Protein AF-C4JYD3-F1 (afdb_monomer_lite)

Structure (mmCIF, N/CA/C/O backbone):
data_AF-C4JYD3-F1
#
_entry.id   AF-C4JYD3-F1
#
loop_
_atom_site.group_PDB
_atom_site.id
_atom_site.type_symbol
_atom_site.label_atom_id
_atom_site.label_alt_id
_atom_site.label_comp_id
_atom_site.label_asym_id
_atom_site.label_entity_id
_atom_site.label_seq_id
_atom_site.pdbx_PDB_ins_code
_atom_site.Cartn_x
_atom_site.Cartn_y
_atom_site.Cartn_z
_atom_site.occupancy
_atom_site.B_iso_or_equiv
_atom_site.auth_seq_id
_atom_site.auth_comp_id
_atom_site.auth_asym_id
_atom_site.auth_atom_id
_atom_site.pdbx_PDB_model_num
ATOM 1 N N . MET A 1 1 ? -31.124 -55.045 -51.925 1.00 37.12 1 MET A N 1
ATOM 2 C CA . MET A 1 1 ? -31.042 -56.301 -51.153 1.00 37.12 1 MET A CA 1
ATOM 3 C C . MET A 1 1 ? -29.853 -56.198 -50.217 1.00 37.12 1 MET A C 1
ATOM 5 O O . MET A 1 1 ? -28.791 -55.914 -50.741 1.00 37.12 1 MET A O 1
ATOM 9 N N . ALA A 1 2 ? -30.086 -56.422 -48.912 1.00 37.31 2 ALA A N 1
ATOM 10 C CA . ALA A 1 2 ? -29.175 -57.027 -47.917 1.00 37.31 2 ALA A CA 1
ATOM 11 C C . ALA A 1 2 ? -27.783 -56.383 -47.666 1.00 37.31 2 ALA A C 1
ATOM 13 O O . ALA A 1 2 ? -27.079 -56.068 -48.608 1.00 37.31 2 ALA A O 1
ATOM 14 N N . THR A 1 3 ? -27.205 -56.236 -46.467 1.00 39.81 3 THR A N 1
ATOM 15 C CA . THR A 1 3 ? -27.575 -56.237 -45.030 1.00 39.81 3 THR A CA 1
ATOM 16 C C . THR A 1 3 ? -26.269 -55.934 -44.261 1.00 39.81 3 THR A C 1
ATOM 18 O O . THR A 1 3 ? -25.214 -56.396 -44.674 1.00 39.81 3 THR A O 1
ATOM 21 N N . CYS A 1 4 ? -26.378 -55.199 -43.147 1.00 39.72 4 CYS A N 1
ATOM 22 C CA . CYS A 1 4 ? -25.568 -55.198 -41.910 1.00 39.72 4 CYS A CA 1
ATOM 23 C C . CYS A 1 4 ? -24.047 -55.491 -41.919 1.00 39.72 4 CYS A C 1
ATOM 25 O O . CYS A 1 4 ? -23.641 -56.622 -42.139 1.00 39.72 4 CYS A O 1
ATOM 27 N N . PHE A 1 5 ? -23.257 -54.557 -41.361 1.00 44.56 5 PHE A N 1
ATOM 28 C CA . PHE A 1 5 ? -22.333 -54.861 -40.253 1.00 44.56 5 PHE A CA 1
ATOM 29 C C . PHE A 1 5 ? -22.171 -53.643 -39.324 1.00 44.56 5 PHE A C 1
ATOM 31 O O . PHE A 1 5 ? -21.964 -52.515 -39.763 1.00 44.56 5 PHE A O 1
ATOM 38 N N . PHE A 1 6 ? -22.342 -53.901 -38.028 1.00 44.56 6 PHE A N 1
ATOM 39 C CA . PHE A 1 6 ? -22.240 -52.980 -36.897 1.00 44.56 6 PHE A CA 1
ATOM 40 C C . PHE A 1 6 ? -20.774 -52.622 -36.600 1.00 44.56 6 PHE A C 1
ATOM 42 O O . PHE A 1 6 ? -19.964 -53.523 -36.403 1.00 44.56 6 PHE A O 1
ATOM 49 N N . ALA A 1 7 ? -20.463 -51.338 -36.412 1.00 45.25 7 ALA A N 1
ATOM 50 C CA . ALA A 1 7 ? -19.338 -50.912 -35.579 1.00 45.25 7 ALA A CA 1
ATOM 51 C C . ALA A 1 7 ? -19.703 -49.601 -34.870 1.00 45.25 7 ALA A C 1
ATOM 53 O O . ALA A 1 7 ? -19.820 -48.542 -35.482 1.00 45.25 7 ALA A O 1
ATOM 54 N N . LYS A 1 8 ? -19.949 -49.707 -33.562 1.00 42.94 8 LYS A N 1
ATOM 55 C CA . LYS A 1 8 ? -20.211 -48.584 -32.662 1.00 42.94 8 LYS A CA 1
ATOM 56 C C . LYS A 1 8 ? -18.902 -47.823 -32.441 1.00 42.94 8 LYS A C 1
ATOM 58 O O . LYS A 1 8 ? -18.008 -48.364 -31.800 1.00 42.94 8 LYS A O 1
ATOM 63 N N . PHE A 1 9 ? -18.812 -46.578 -32.902 1.00 46.97 9 PHE A N 1
ATOM 64 C CA . PHE A 1 9 ? -17.824 -45.630 -32.389 1.00 46.97 9 PHE A CA 1
ATOM 65 C C . PHE A 1 9 ? -18.533 -44.650 -31.459 1.00 46.97 9 PHE A C 1
ATOM 67 O O . PHE A 1 9 ? -19.346 -43.828 -31.874 1.00 46.97 9 PHE A O 1
ATOM 74 N N . VAL A 1 10 ? -18.251 -44.818 -30.171 1.00 45.91 10 VAL A N 1
ATOM 75 C CA . VAL A 1 10 ? -18.623 -43.905 -29.096 1.00 45.91 10 VAL A CA 1
ATOM 76 C C . VAL A 1 10 ? -17.772 -42.650 -29.273 1.00 45.91 10 VAL A C 1
ATOM 78 O O . VAL A 1 10 ? -16.582 -42.669 -28.974 1.00 45.91 10 VAL A O 1
ATOM 81 N N . PHE A 1 11 ? -18.356 -41.567 -29.784 1.00 47.09 11 PHE A N 1
ATOM 82 C CA . PHE A 1 11 ? -17.728 -40.252 -29.695 1.00 47.09 11 PHE A CA 1
ATOM 83 C C . PHE A 1 11 ? -17.998 -39.714 -28.290 1.00 47.09 11 PHE A C 1
ATOM 85 O O . PHE A 1 11 ? -19.112 -39.302 -27.967 1.00 47.09 11 PHE A O 1
ATOM 92 N N . LEU A 1 12 ? -16.980 -39.814 -27.433 1.00 42.75 12 LEU A N 1
ATOM 93 C CA . LEU A 1 12 ? -16.971 -39.196 -26.115 1.00 42.75 12 LEU A CA 1
ATOM 94 C C . LEU A 1 12 ? -17.171 -37.682 -26.260 1.00 42.75 12 LEU A C 1
ATOM 96 O O . LEU A 1 12 ? -16.410 -37.003 -26.949 1.00 42.75 12 LEU A O 1
ATOM 100 N N . CYS A 1 13 ? -18.176 -37.174 -25.551 1.00 42.91 13 CYS A N 1
ATOM 101 C CA . CYS A 1 13 ? -18.371 -35.766 -25.254 1.00 42.91 13 CYS A CA 1
ATOM 102 C C . CYS A 1 13 ? -17.094 -35.153 -24.664 1.00 42.91 13 CYS A C 1
ATOM 104 O O . CYS A 1 13 ? -16.754 -35.425 -23.515 1.00 42.91 13 CYS A O 1
ATOM 106 N N . TRP A 1 14 ? -16.451 -34.251 -25.400 1.00 39.19 14 TRP A N 1
ATOM 107 C CA . TRP A 1 14 ? -15.666 -33.177 -24.795 1.00 39.19 14 TRP A CA 1
ATOM 108 C C . TRP A 1 14 ? -16.597 -31.982 -24.598 1.00 39.19 14 TRP A C 1
ATOM 110 O O . TRP A 1 14 ? -16.599 -31.017 -25.356 1.00 39.19 14 TRP A O 1
ATOM 120 N N . LEU A 1 15 ? -17.449 -32.089 -23.578 1.00 41.34 15 LEU A N 1
ATOM 121 C CA . LEU A 1 15 ? -17.940 -30.906 -22.890 1.00 41.34 15 LEU A CA 1
ATOM 122 C C . LEU A 1 15 ? -16.749 -30.394 -22.091 1.00 41.34 15 LEU A C 1
ATOM 124 O O . LEU A 1 15 ? -16.425 -30.943 -21.039 1.00 41.34 15 LEU A O 1
ATOM 128 N N . SER A 1 16 ? -16.083 -29.362 -22.599 1.00 40.50 16 SER A N 1
ATOM 129 C CA . SER A 1 16 ? -15.241 -28.505 -21.776 1.00 40.50 16 SER A CA 1
ATOM 130 C C . SER A 1 16 ? -16.158 -27.838 -20.755 1.00 40.50 16 SER A C 1
ATOM 132 O O . SER A 1 16 ? -16.672 -26.743 -20.971 1.00 40.50 16 SER A O 1
ATOM 134 N N . ALA A 1 17 ? -16.431 -28.548 -19.662 1.00 40.06 17 ALA A N 1
ATOM 135 C CA . ALA A 1 17 ? -16.926 -27.940 -18.454 1.00 40.06 17 ALA A CA 1
ATOM 136 C C . ALA A 1 17 ? -15.859 -26.927 -18.051 1.00 40.06 17 ALA A C 1
ATOM 138 O O . ALA A 1 17 ? -14.772 -27.287 -17.603 1.00 40.06 17 ALA A O 1
ATOM 139 N N . ILE A 1 18 ? -16.163 -25.651 -18.267 1.00 40.09 18 ILE A N 1
ATOM 140 C CA . ILE A 1 18 ? -15.559 -24.574 -17.505 1.00 40.09 18 ILE A CA 1
ATOM 141 C C . ILE A 1 18 ? -15.864 -24.950 -16.058 1.00 40.09 18 ILE A C 1
ATOM 143 O O . ILE A 1 18 ? -16.993 -24.799 -15.591 1.00 40.09 18 ILE A O 1
ATOM 147 N N . THR A 1 19 ? -14.889 -25.537 -15.369 1.00 35.16 19 THR A N 1
ATOM 148 C CA . THR A 1 19 ? -14.932 -25.681 -13.923 1.00 35.16 19 THR A CA 1
ATOM 149 C C . THR A 1 19 ? -14.803 -24.271 -13.381 1.00 35.16 19 THR A C 1
ATOM 151 O O . THR A 1 19 ? -13.706 -23.784 -13.113 1.00 35.16 19 THR A O 1
ATOM 154 N N . GLY A 1 20 ? -15.937 -23.576 -13.308 1.00 31.20 20 GLY A N 1
ATOM 155 C CA . GLY A 1 20 ? -16.067 -22.409 -12.465 1.00 31.20 20 GLY A CA 1
ATOM 156 C C . GLY A 1 20 ? -15.657 -22.850 -11.071 1.00 31.20 20 GLY A C 1
ATOM 157 O O . GLY A 1 20 ? -16.309 -23.696 -10.459 1.00 31.20 20 GLY A O 1
ATOM 158 N N . VAL A 1 21 ? -14.527 -22.330 -10.607 1.00 28.05 21 VAL A N 1
ATOM 159 C CA . VAL A 1 21 ? -14.160 -22.410 -9.204 1.00 28.05 21 VAL A CA 1
ATOM 160 C C . VAL A 1 21 ? -15.214 -21.582 -8.484 1.00 28.05 21 VAL A C 1
ATOM 162 O O . VAL A 1 21 ? -15.202 -20.355 -8.531 1.00 28.05 21 VAL A O 1
ATOM 165 N N . LEU A 1 22 ? -16.185 -22.273 -7.892 1.00 30.03 22 LEU A N 1
ATOM 166 C CA . LEU A 1 22 ? -17.079 -21.692 -6.907 1.00 30.03 22 LEU A CA 1
ATOM 167 C C . LEU A 1 22 ? -16.193 -21.221 -5.748 1.00 30.03 22 LEU A C 1
ATOM 169 O O . LEU A 1 22 ? -15.699 -22.030 -4.959 1.00 30.03 22 LEU A O 1
ATOM 173 N N . ALA A 1 23 ? -15.943 -19.914 -5.692 1.00 28.80 23 ALA A N 1
ATOM 174 C CA . ALA A 1 23 ? -15.439 -19.258 -4.498 1.00 28.80 23 ALA A CA 1
ATOM 175 C C . ALA A 1 23 ? -16.392 -19.604 -3.340 1.00 28.80 23 ALA A C 1
ATOM 177 O O . ALA A 1 23 ? -17.602 -19.401 -3.443 1.00 28.80 23 ALA A O 1
ATOM 178 N N . GLY A 1 24 ? -15.841 -20.225 -2.293 1.00 27.86 24 GLY A N 1
ATOM 179 C CA . GLY A 1 24 ? -16.590 -20.860 -1.201 1.00 27.86 24 GLY A CA 1
ATOM 180 C C . GLY A 1 24 ? -16.265 -22.343 -0.956 1.00 27.86 24 GLY A C 1
ATOM 181 O O . GLY A 1 24 ? -17.055 -23.039 -0.321 1.00 27.86 24 GLY A O 1
ATOM 182 N N . ASN A 1 25 ? -15.139 -22.868 -1.457 1.00 30.77 25 ASN A N 1
ATOM 183 C CA . ASN A 1 25 ? -14.757 -24.267 -1.247 1.00 30.77 25 ASN A CA 1
ATOM 184 C C . ASN A 1 25 ? -13.891 -24.447 0.018 1.00 30.77 25 ASN A C 1
ATOM 186 O O . ASN A 1 25 ? -12.807 -23.874 0.116 1.00 30.77 25 ASN A O 1
ATOM 190 N N . ARG A 1 26 ? -14.336 -25.334 0.921 1.00 33.56 26 ARG A N 1
ATOM 191 C CA . ARG A 1 26 ? -13.645 -25.857 2.125 1.00 33.56 26 ARG A CA 1
ATOM 192 C C . ARG A 1 26 ? -12.269 -26.504 1.865 1.00 33.56 26 ARG A C 1
ATOM 194 O O . ARG A 1 26 ? -11.648 -27.024 2.780 1.00 33.56 26 ARG A O 1
ATOM 201 N N . ALA A 1 27 ? -11.796 -26.526 0.621 1.00 33.28 27 ALA A N 1
ATOM 202 C CA . ALA A 1 27 ? -10.555 -27.181 0.212 1.00 33.28 27 ALA A CA 1
ATOM 203 C C . ALA A 1 27 ? -9.267 -26.451 0.649 1.00 33.28 27 ALA A C 1
ATOM 205 O O . ALA A 1 27 ? -8.199 -27.048 0.575 1.00 33.28 27 ALA A O 1
ATOM 206 N N . TRP A 1 28 ? -9.364 -25.194 1.095 1.00 31.64 28 TRP A N 1
ATOM 207 C CA . TRP A 1 28 ? -8.219 -24.371 1.521 1.00 31.64 28 TRP A CA 1
ATOM 208 C C . TRP A 1 28 ? -8.142 -24.165 3.038 1.00 31.64 28 TRP A C 1
ATOM 210 O O . TRP A 1 28 ? -7.237 -23.497 3.529 1.00 31.64 28 TRP A O 1
ATOM 220 N N . GLU A 1 29 ? -9.069 -24.767 3.785 1.00 31.22 29 GLU A N 1
ATOM 221 C CA . GLU A 1 29 ? -8.894 -24.990 5.215 1.00 31.22 29 GLU A CA 1
ATOM 222 C C . GLU A 1 29 ? -7.938 -26.185 5.373 1.00 31.22 29 GLU A C 1
ATOM 224 O O . GLU A 1 29 ? -8.183 -27.231 4.758 1.00 31.22 29 GLU A O 1
ATOM 229 N N . PRO A 1 30 ? -6.851 -26.093 6.161 1.00 29.08 30 PRO A N 1
ATOM 230 C CA . PRO A 1 30 ? -6.120 -27.292 6.533 1.00 29.08 30 PRO A CA 1
ATOM 231 C C . PRO A 1 30 ? -7.114 -28.261 7.180 1.00 29.08 30 PRO A C 1
ATOM 233 O O . PRO A 1 30 ? -7.767 -27.926 8.171 1.00 29.08 30 PRO A O 1
ATOM 236 N N . LYS A 1 31 ? -7.265 -29.460 6.601 1.00 31.41 31 LYS A N 1
ATOM 237 C CA . LYS A 1 31 ? -8.005 -30.540 7.255 1.00 31.41 31 LYS A CA 1
ATOM 238 C C . LYS A 1 31 ? -7.289 -30.816 8.568 1.00 31.41 31 LYS A C 1
ATOM 240 O O . LYS A 1 31 ? -6.186 -31.359 8.564 1.00 31.41 31 LYS A O 1
ATOM 245 N N . VAL A 1 32 ? -7.907 -30.425 9.677 1.00 37.19 32 VAL A N 1
ATOM 246 C CA . VAL A 1 32 ? -7.504 -30.898 10.998 1.00 37.19 32 VAL A CA 1
ATOM 247 C C . VAL A 1 32 ? -7.543 -32.419 10.920 1.00 37.19 32 VAL A C 1
ATOM 249 O O . VAL A 1 32 ? -8.585 -32.993 10.601 1.00 37.19 32 VAL A O 1
ATOM 252 N N . ALA A 1 33 ? -6.386 -33.054 11.099 1.00 33.78 33 ALA A N 1
ATOM 253 C CA . ALA A 1 33 ? -6.271 -34.499 11.095 1.00 33.78 33 ALA A CA 1
ATOM 254 C C . ALA A 1 33 ? -7.316 -35.094 12.054 1.00 33.78 33 ALA A C 1
ATOM 256 O O . ALA A 1 33 ? -7.390 -34.714 13.223 1.00 33.78 33 ALA A O 1
ATOM 257 N N . GLU A 1 34 ? -8.112 -36.032 11.545 1.00 33.34 34 GLU A N 1
ATOM 258 C CA . GLU A 1 34 ? -9.154 -36.784 12.260 1.00 33.34 34 GLU A CA 1
ATOM 259 C C . GLU A 1 34 ? -8.606 -37.659 13.414 1.00 33.34 34 GLU A C 1
ATOM 261 O O . GLU A 1 34 ? -9.371 -38.316 14.115 1.00 33.34 34 GLU A O 1
ATOM 266 N N . ASP A 1 35 ? -7.295 -37.640 13.674 1.00 30.97 35 ASP A N 1
ATOM 267 C CA . ASP A 1 35 ? -6.625 -38.548 14.614 1.00 30.97 35 ASP A CA 1
ATOM 268 C C . ASP A 1 35 ? -6.691 -38.126 16.094 1.00 30.97 35 ASP A C 1
ATOM 270 O O . ASP A 1 35 ? -6.155 -38.811 16.965 1.00 30.97 35 ASP A O 1
ATOM 274 N N . LEU A 1 36 ? -7.399 -37.048 16.437 1.00 36.00 36 LEU A N 1
ATOM 275 C CA . LEU A 1 36 ? -7.578 -36.614 17.832 1.00 36.00 36 LEU A CA 1
ATOM 276 C C . LEU A 1 36 ? -8.855 -37.152 18.495 1.00 36.00 36 LEU A C 1
ATOM 278 O O . LEU A 1 36 ? -9.331 -36.603 19.488 1.00 36.00 36 LEU A O 1
ATOM 282 N N . HIS A 1 37 ? -9.392 -38.271 18.007 1.00 36.84 37 HIS A N 1
ATOM 283 C CA . HIS A 1 37 ? -10.636 -38.837 18.529 1.00 36.84 37 HIS A CA 1
ATOM 284 C C . HIS A 1 37 ? -10.527 -39.579 19.878 1.00 36.84 37 HIS A C 1
ATOM 286 O O . HIS A 1 37 ? -11.519 -40.155 20.319 1.00 36.84 37 HIS A O 1
ATOM 292 N N . ASN A 1 38 ? -9.379 -39.545 20.572 1.00 37.22 38 ASN A N 1
ATOM 293 C CA . ASN A 1 38 ? -9.176 -40.311 21.815 1.00 37.22 38 ASN A CA 1
ATOM 294 C C . ASN A 1 38 ? -8.666 -39.529 23.040 1.00 37.22 38 ASN A C 1
ATOM 296 O O . ASN A 1 38 ? -8.249 -40.148 24.018 1.00 37.22 38 ASN A O 1
ATOM 300 N N . SER A 1 39 ? -8.737 -38.194 23.055 1.00 35.38 39 SER A N 1
ATOM 301 C CA . SER A 1 39 ? -8.451 -37.426 24.277 1.00 35.38 39 SER A CA 1
ATOM 302 C C . SER A 1 39 ? -9.726 -36.814 24.856 1.00 35.38 39 SER A C 1
ATOM 304 O O . SER A 1 39 ? -10.297 -35.869 24.320 1.00 35.38 39 SER A O 1
ATOM 306 N N . THR A 1 40 ? -10.182 -37.365 25.979 1.00 38.94 40 THR A N 1
ATOM 307 C CA . THR A 1 40 ? -11.312 -36.908 26.801 1.00 38.94 40 THR A CA 1
ATOM 308 C C . THR A 1 40 ? -10.994 -35.617 27.568 1.00 38.94 40 THR A C 1
ATOM 310 O O . THR A 1 40 ? -11.118 -35.558 28.791 1.00 38.94 40 THR A O 1
ATOM 313 N N . GLY A 1 41 ? -10.576 -34.566 26.865 1.00 36.75 41 GLY A N 1
ATOM 314 C CA . GLY A 1 41 ? -10.291 -33.257 27.444 1.00 36.75 41 GLY A CA 1
ATOM 315 C C . GLY A 1 41 ? -10.879 -32.143 26.590 1.00 36.75 41 GLY A C 1
ATOM 316 O O . GLY A 1 41 ? -10.368 -31.882 25.512 1.00 36.75 41 GLY A O 1
ATOM 317 N N . SER A 1 42 ? -11.956 -31.522 27.086 1.00 37.31 42 SER A N 1
ATOM 318 C CA . SER A 1 42 ? -12.489 -30.195 26.722 1.00 37.31 42 SER A CA 1
ATOM 319 C C . SER A 1 42 ? -11.865 -29.546 25.473 1.00 37.31 42 SER A C 1
ATOM 321 O O . SER A 1 42 ? -10.983 -28.692 25.579 1.00 37.31 42 SER A O 1
ATOM 323 N N . VAL A 1 43 ? -12.358 -29.923 24.293 1.00 33.38 43 VAL A N 1
ATOM 324 C CA . VAL A 1 43 ? -11.964 -29.328 23.012 1.00 33.38 43 VAL A CA 1
ATOM 325 C C . VAL A 1 43 ? -12.630 -27.958 22.890 1.00 33.38 43 VAL A C 1
ATOM 327 O O . VAL A 1 43 ? -13.832 -27.860 22.646 1.00 33.38 43 VAL A O 1
ATOM 330 N N . GLN A 1 44 ? -11.858 -26.886 23.081 1.00 36.28 44 GLN A N 1
ATOM 331 C CA . GLN A 1 44 ? -12.242 -25.584 22.547 1.00 36.28 44 GLN A CA 1
ATOM 332 C C . GLN A 1 44 ? -12.005 -25.610 21.036 1.00 36.28 44 GLN A C 1
ATOM 334 O O . GLN A 1 44 ? -10.899 -25.880 20.572 1.00 36.28 44 GLN A O 1
ATOM 339 N N . ASN A 1 45 ? -13.072 -25.360 20.277 1.00 32.56 45 ASN A N 1
ATOM 340 C CA . ASN A 1 45 ? -13.040 -25.175 18.832 1.00 32.56 45 ASN A CA 1
ATOM 341 C C . ASN A 1 45 ? -12.178 -23.950 18.497 1.00 32.56 45 ASN A C 1
ATOM 343 O O . ASN A 1 45 ? -12.678 -22.828 18.428 1.00 32.56 45 ASN A O 1
ATOM 347 N N . HIS A 1 46 ? -10.879 -24.154 18.300 1.00 36.41 46 HIS A N 1
ATOM 348 C CA . HIS A 1 46 ? -9.980 -23.129 17.788 1.00 36.41 46 HIS A CA 1
ATOM 349 C C . HIS A 1 46 ? -10.191 -22.979 16.279 1.00 36.41 46 HIS A C 1
ATOM 351 O O . HIS A 1 46 ? -9.412 -23.464 15.464 1.00 36.41 46 HIS A O 1
ATOM 357 N N . HIS A 1 47 ? -11.266 -22.287 15.902 1.00 37.59 47 HIS A N 1
ATOM 358 C CA . HIS A 1 47 ? -11.302 -21.610 14.614 1.00 37.59 47 HIS A CA 1
ATOM 359 C C . HIS A 1 47 ? -10.205 -20.545 14.649 1.00 37.59 47 HIS A C 1
ATOM 361 O O . HIS A 1 47 ? -10.275 -19.603 15.439 1.00 37.59 47 HIS A O 1
ATOM 367 N N . LEU A 1 48 ? -9.156 -20.720 13.845 1.00 37.53 48 LEU A N 1
ATOM 368 C CA . LEU A 1 48 ? -8.112 -19.715 13.665 1.00 37.53 48 LEU A CA 1
ATOM 369 C C . LEU A 1 48 ? -8.723 -18.536 12.893 1.00 37.53 48 LEU A C 1
ATOM 371 O O . LEU A 1 48 ? -8.639 -18.450 11.672 1.00 37.53 48 LEU A O 1
ATOM 375 N N . GLY A 1 49 ? -9.416 -17.665 13.627 1.00 38.09 49 GLY A N 1
ATOM 376 C CA . GLY A 1 49 ? -9.879 -16.378 13.136 1.00 38.09 49 GLY A CA 1
ATOM 377 C C . GLY A 1 49 ? -8.676 -15.518 12.767 1.00 38.09 49 GLY A C 1
ATOM 378 O O . GLY A 1 49 ? -7.692 -15.484 13.505 1.00 38.09 49 GLY A O 1
ATOM 379 N N . LYS A 1 50 ? -8.776 -14.898 11.595 1.00 34.50 50 LYS A N 1
ATOM 380 C CA . LYS A 1 50 ? -7.892 -13.897 10.987 1.00 34.50 50 LYS A CA 1
ATOM 381 C C . LYS A 1 50 ? -7.511 -12.792 11.996 1.00 34.50 50 LYS A C 1
ATOM 383 O O . LYS A 1 50 ? -8.361 -12.369 12.771 1.00 34.50 50 LYS A O 1
ATOM 388 N N . ARG A 1 51 ? -6.240 -12.370 12.036 1.00 44.25 51 ARG A N 1
ATOM 389 C CA . ARG A 1 51 ? -5.671 -11.527 13.108 1.00 44.25 51 ARG A CA 1
ATOM 390 C C . ARG A 1 51 ? -4.834 -10.370 12.532 1.00 44.25 51 ARG A C 1
ATOM 392 O O . ARG A 1 51 ? -4.374 -10.455 11.397 1.00 44.25 51 ARG A O 1
ATOM 399 N N . TRP A 1 52 ? -4.661 -9.308 13.325 1.00 35.34 52 TRP A N 1
ATOM 400 C CA . TRP A 1 52 ? -3.689 -8.224 13.122 1.00 35.34 52 TRP A CA 1
ATOM 401 C C . TRP A 1 52 ? -3.156 -7.748 14.484 1.00 35.34 52 TRP A C 1
ATOM 403 O O . TRP A 1 52 ? -3.875 -7.795 15.487 1.00 35.34 52 TRP A O 1
ATOM 413 N N . TYR A 1 53 ? -1.913 -7.259 14.524 1.00 35.69 53 TYR A N 1
ATOM 414 C CA . TYR A 1 53 ? -1.297 -6.623 15.696 1.00 35.69 53 TYR A CA 1
ATOM 415 C C . TYR A 1 53 ? -1.075 -5.135 15.413 1.00 35.69 53 TYR A C 1
ATOM 417 O O . TYR A 1 53 ? -0.511 -4.784 14.383 1.00 35.69 53 TYR A O 1
ATOM 425 N N . ILE A 1 54 ? -1.499 -4.263 16.330 1.00 41.16 54 ILE A N 1
ATOM 426 C CA . ILE A 1 54 ? -1.247 -2.819 16.251 1.00 41.16 54 ILE A CA 1
ATOM 427 C C . ILE A 1 54 ? 0.044 -2.537 17.022 1.00 41.16 54 ILE A C 1
ATOM 429 O O . ILE A 1 54 ? 0.086 -2.715 18.242 1.00 41.16 54 ILE A O 1
ATOM 433 N N . ILE A 1 55 ? 1.087 -2.082 16.328 1.00 38.00 55 ILE A N 1
ATOM 434 C CA . ILE A 1 55 ? 2.227 -1.417 16.970 1.00 38.00 55 ILE A CA 1
ATOM 435 C C . ILE A 1 55 ? 1.801 0.040 17.184 1.00 38.00 55 ILE A C 1
ATOM 437 O O . ILE A 1 55 ? 1.133 0.612 16.329 1.00 38.00 55 ILE A O 1
ATOM 441 N N . GLU A 1 56 ? 2.102 0.598 18.359 1.00 41.19 56 GLU A N 1
ATOM 442 C CA . GLU A 1 56 ? 1.718 1.945 18.809 1.00 41.19 56 GLU A CA 1
ATOM 443 C C . GLU A 1 56 ? 1.514 2.956 17.667 1.00 41.19 56 GLU A C 1
ATOM 445 O O . GLU A 1 56 ? 2.397 3.157 16.835 1.00 41.19 56 GLU A O 1
ATOM 450 N N . ALA A 1 57 ? 0.342 3.599 17.642 1.00 51.47 57 ALA A N 1
ATOM 451 C CA . ALA A 1 57 ? -0.041 4.528 16.587 1.00 51.47 57 ALA A CA 1
ATOM 452 C C . ALA A 1 57 ? 0.962 5.690 16.484 1.00 51.47 57 ALA A C 1
ATOM 454 O O . ALA A 1 57 ? 0.918 6.638 17.271 1.00 51.47 57 ALA A O 1
ATOM 455 N N . ASP A 1 58 ? 1.856 5.628 15.496 1.00 58.62 58 ASP A N 1
ATOM 456 C CA . ASP A 1 58 ? 2.665 6.769 15.094 1.00 58.62 58 ASP A CA 1
ATOM 457 C C . ASP A 1 58 ? 1.721 7.830 14.501 1.00 58.62 58 ASP A C 1
ATOM 459 O O . ASP A 1 58 ? 1.145 7.603 13.432 1.00 58.62 58 ASP A O 1
ATOM 463 N N . PRO A 1 59 ? 1.566 9.007 15.139 1.00 64.56 59 PRO A N 1
ATOM 464 C CA . PRO A 1 59 ? 0.641 10.038 14.673 1.00 64.56 59 PRO A CA 1
ATOM 465 C C . PRO A 1 59 ? 0.999 10.584 13.282 1.00 64.56 59 PRO A C 1
ATOM 467 O O . PRO A 1 59 ? 0.192 11.287 12.666 1.00 64.56 59 PRO A O 1
ATOM 470 N N . SER A 1 60 ? 2.202 10.293 12.776 1.00 68.06 60 SER A N 1
ATOM 471 C CA . SER A 1 60 ? 2.627 10.672 11.433 1.00 68.06 60 SER A CA 1
ATOM 472 C C . SER A 1 60 ? 2.042 9.785 10.325 1.00 68.06 60 SER A C 1
ATOM 474 O O . SER A 1 60 ? 2.057 10.209 9.163 1.00 68.06 60 SER A O 1
ATOM 476 N N . HIS A 1 61 ? 1.439 8.638 10.657 1.00 70.12 61 HIS A N 1
ATOM 477 C CA . HIS A 1 61 ? 0.778 7.729 9.717 1.00 70.12 61 HIS A CA 1
ATOM 478 C C . HIS A 1 61 ? -0.742 7.672 9.972 1.00 70.12 61 HIS A C 1
ATOM 480 O O . HIS A 1 61 ? -1.213 7.748 11.101 1.00 70.12 61 HIS A O 1
ATOM 486 N N . LYS A 1 62 ? -1.532 7.586 8.900 1.00 73.94 62 LYS A N 1
ATOM 487 C CA . LYS A 1 62 ? -3.001 7.471 8.916 1.00 73.94 62 LYS A CA 1
ATOM 488 C C . LYS A 1 62 ? -3.455 6.385 7.952 1.00 73.94 62 LYS A C 1
ATOM 490 O O . LYS A 1 62 ? -2.685 5.985 7.087 1.00 73.94 62 LYS A O 1
ATOM 495 N N . LEU A 1 63 ? -4.713 5.957 8.029 1.00 72.25 63 LEU A N 1
ATOM 496 C CA . LEU A 1 63 ? -5.291 5.165 6.940 1.00 72.25 63 LEU A CA 1
ATOM 497 C C . LEU A 1 63 ? -5.424 5.995 5.659 1.00 72.25 63 LEU A C 1
ATOM 499 O O . LEU A 1 63 ? -5.604 7.220 5.682 1.00 72.25 63 LEU A O 1
ATOM 503 N N . TRP A 1 64 ? -5.388 5.303 4.524 1.00 79.06 64 TRP A N 1
ATOM 504 C CA . TRP A 1 64 ? -5.895 5.855 3.276 1.00 79.06 64 TRP A CA 1
ATOM 505 C C . TRP A 1 64 ? -7.420 6.009 3.371 1.00 79.06 64 TRP A C 1
ATOM 507 O O . TRP A 1 64 ? -8.081 5.101 3.877 1.00 79.06 64 TRP A O 1
ATOM 517 N N . PRO A 1 65 ? -8.009 7.128 2.909 1.00 78.81 65 PRO A N 1
ATOM 518 C CA . PRO A 1 65 ? -9.459 7.312 2.950 1.00 78.81 65 PRO A CA 1
ATOM 519 C C . PRO A 1 65 ? -10.181 6.172 2.223 1.00 78.81 65 PRO A C 1
ATOM 521 O O . PRO A 1 65 ? -9.961 5.982 1.029 1.00 78.81 65 PRO A O 1
ATOM 524 N N . ARG A 1 66 ? -11.019 5.413 2.946 1.00 72.00 66 ARG A N 1
ATOM 525 C CA . ARG A 1 66 ? -11.693 4.193 2.449 1.00 72.00 66 ARG A CA 1
ATOM 526 C C . ARG A 1 66 ? -10.732 3.136 1.878 1.00 72.00 66 ARG A C 1
ATOM 528 O O . ARG A 1 66 ? -11.123 2.345 1.036 1.00 72.00 66 ARG A O 1
ATOM 535 N N . GLY A 1 67 ? -9.456 3.156 2.264 1.00 74.62 67 GLY A N 1
ATOM 536 C CA . GLY A 1 67 ? -8.430 2.304 1.660 1.00 74.62 67 GLY 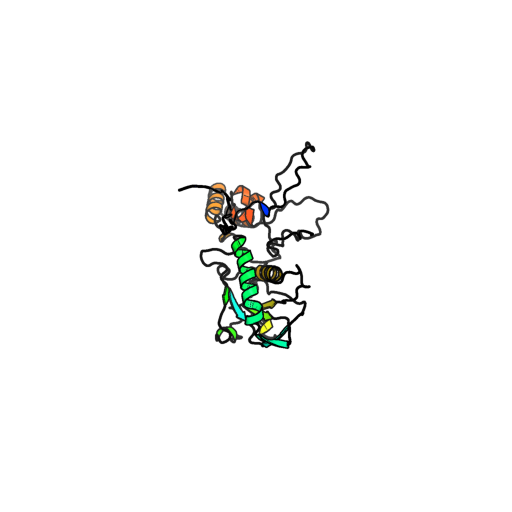A CA 1
ATOM 537 C C . GLY A 1 67 ? -8.059 2.675 0.218 1.00 74.62 67 GLY A C 1
ATOM 538 O O . GLY A 1 67 ? -7.254 1.971 -0.378 1.00 74.62 67 GLY A O 1
ATOM 539 N N . ASN A 1 68 ? -8.600 3.760 -0.349 1.00 85.94 68 ASN A N 1
ATOM 540 C CA . ASN A 1 68 ? -8.368 4.127 -1.746 1.00 85.94 68 ASN A CA 1
ATOM 541 C C . ASN A 1 68 ? -7.023 4.842 -1.909 1.00 85.94 68 ASN A C 1
ATOM 543 O O . ASN A 1 68 ? -6.723 5.823 -1.218 1.00 85.94 68 ASN A O 1
ATOM 547 N N . ILE A 1 69 ? -6.220 4.363 -2.856 1.00 91.94 69 ILE A N 1
ATOM 548 C CA . ILE A 1 69 ? -4.833 4.772 -3.060 1.00 91.94 69 ILE A CA 1
ATOM 549 C C . ILE A 1 69 ? -4.643 5.190 -4.511 1.00 91.94 69 ILE A C 1
ATOM 551 O O . ILE A 1 69 ? -4.845 4.411 -5.440 1.00 91.94 69 ILE A O 1
ATOM 555 N N . LYS A 1 70 ? -4.183 6.426 -4.704 1.00 96.75 70 LYS A N 1
ATOM 556 C CA . LYS A 1 70 ? -3.654 6.871 -5.993 1.00 96.75 70 LYS A CA 1
ATOM 557 C C . LYS A 1 70 ? -2.258 6.308 -6.167 1.00 96.75 70 LYS A C 1
ATOM 559 O O . LYS A 1 70 ? -1.418 6.498 -5.287 1.00 96.75 70 LYS A O 1
ATOM 564 N N . VAL A 1 71 ? -2.009 5.634 -7.280 1.00 97.50 71 VAL A N 1
ATOM 565 C CA . VAL A 1 71 ? -0.752 4.934 -7.537 1.00 97.50 71 VAL A CA 1
ATOM 566 C C . VAL A 1 71 ? -0.045 5.563 -8.724 1.00 97.50 71 VAL A C 1
ATOM 568 O O . VAL A 1 71 ? -0.584 5.613 -9.826 1.00 97.50 71 VAL A O 1
ATOM 571 N N . CYS A 1 72 ? 1.188 5.996 -8.492 1.00 98.12 72 CYS A N 1
ATOM 572 C CA . CYS A 1 72 ? 2.112 6.457 -9.516 1.00 98.12 72 CYS A CA 1
ATOM 573 C C . CYS A 1 72 ? 3.277 5.475 -9.615 1.00 98.12 72 CYS A C 1
ATOM 575 O O . CYS A 1 72 ? 3.847 5.083 -8.596 1.00 98.12 72 CYS A O 1
ATOM 577 N N . PHE A 1 73 ? 3.682 5.112 -10.828 1.00 97.88 73 PHE A N 1
ATOM 578 C CA . PHE A 1 73 ? 4.909 4.348 -11.042 1.00 97.88 73 PHE A CA 1
ATOM 579 C C . PHE A 1 73 ? 6.093 5.295 -11.221 1.00 97.88 73 PHE A C 1
ATOM 581 O O . PHE A 1 73 ? 5.974 6.342 -11.858 1.00 97.88 73 PHE A O 1
ATOM 588 N N . GLN A 1 74 ? 7.259 4.925 -10.692 1.00 96.31 74 GLN A N 1
ATOM 589 C CA . GLN A 1 74 ? 8.492 5.655 -10.963 1.00 96.31 74 GLN A CA 1
ATOM 590 C C . GLN A 1 74 ? 8.746 5.685 -12.477 1.00 96.31 74 GLN A C 1
ATOM 592 O O . GLN A 1 74 ? 8.905 4.631 -13.099 1.00 96.31 74 GLN A O 1
ATOM 597 N N . ALA A 1 75 ? 8.838 6.891 -13.046 1.00 94.88 75 ALA A N 1
ATOM 598 C CA . ALA A 1 75 ? 9.110 7.140 -14.461 1.00 94.88 75 ALA A CA 1
ATOM 599 C C . ALA A 1 75 ? 10.568 6.797 -14.827 1.00 94.88 75 ALA A C 1
ATOM 601 O O . ALA A 1 75 ? 11.396 7.662 -15.107 1.00 94.88 75 ALA A O 1
ATOM 602 N N . ARG A 1 76 ? 10.900 5.507 -14.773 1.00 94.50 76 ARG A N 1
ATOM 603 C CA . ARG A 1 76 ? 12.226 4.951 -15.036 1.00 94.50 76 ARG A CA 1
ATOM 604 C C . ARG A 1 76 ? 12.103 3.687 -15.878 1.00 94.50 76 ARG A C 1
ATOM 606 O O . ARG A 1 76 ? 11.160 2.913 -15.725 1.00 94.50 76 ARG A O 1
ATOM 613 N N . SER A 1 77 ? 13.079 3.502 -16.762 1.00 96.69 77 SER A N 1
ATOM 614 C CA . SER A 1 77 ? 13.281 2.270 -17.521 1.00 96.69 77 SER A CA 1
ATOM 615 C C . SER A 1 77 ? 14.419 1.454 -16.920 1.00 96.69 77 SER A C 1
ATOM 617 O O . SER A 1 77 ? 15.395 2.016 -16.416 1.00 96.69 77 SER A O 1
ATOM 619 N N . HIS A 1 78 ? 14.294 0.135 -16.990 1.00 96.31 78 HIS A N 1
ATOM 620 C CA . HIS A 1 78 ? 15.200 -0.819 -16.365 1.00 96.31 78 HIS A CA 1
ATOM 621 C C . HIS A 1 78 ? 15.592 -1.893 -17.368 1.00 96.31 78 HIS A C 1
ATOM 623 O O . HIS A 1 78 ? 14.761 -2.334 -18.165 1.00 96.31 78 HIS A O 1
ATOM 629 N N . ALA A 1 79 ? 16.849 -2.326 -17.307 1.00 95.75 79 ALA A N 1
ATOM 630 C CA . ALA A 1 79 ? 17.246 -3.568 -17.949 1.00 95.75 79 ALA A CA 1
ATOM 631 C C . ALA A 1 79 ? 16.521 -4.729 -17.253 1.00 95.75 79 ALA A C 1
ATOM 633 O O . ALA A 1 79 ? 16.449 -4.778 -16.024 1.00 95.75 79 ALA A O 1
ATOM 634 N N . HIS A 1 80 ? 15.960 -5.630 -18.048 1.00 94.94 80 HIS A N 1
ATOM 635 C CA . HIS A 1 80 ? 15.184 -6.779 -17.599 1.00 94.94 80 HIS A CA 1
ATOM 636 C C . HIS A 1 80 ? 15.698 -8.055 -18.281 1.00 94.94 80 HIS A C 1
ATOM 638 O O . HIS A 1 80 ? 16.696 -8.029 -19.011 1.00 94.94 80 HIS A O 1
ATOM 644 N N . GLU A 1 81 ? 15.031 -9.179 -18.034 1.00 91.44 81 GLU A N 1
ATOM 645 C CA . GLU A 1 81 ? 15.363 -10.479 -18.609 1.00 91.44 81 GLU A CA 1
ATOM 646 C C . GLU A 1 81 ? 15.554 -10.399 -20.134 1.00 91.44 81 GLU A C 1
ATOM 648 O O . GLU A 1 81 ? 14.824 -9.709 -20.853 1.00 91.44 81 GLU A O 1
ATOM 653 N N . GLY A 1 82 ? 16.580 -11.090 -20.636 1.00 92.06 82 GLY A N 1
ATOM 654 C CA . GLY A 1 82 ? 16.908 -11.098 -22.062 1.00 92.06 82 GLY A CA 1
ATOM 655 C C . GLY A 1 82 ? 17.465 -9.771 -22.592 1.00 92.06 82 GLY A C 1
ATOM 656 O O . GLY A 1 82 ? 17.511 -9.578 -23.805 1.00 92.06 82 GLY A O 1
ATOM 657 N N . GLY A 1 83 ? 17.876 -8.848 -21.713 1.00 91.12 83 GLY A N 1
ATOM 658 C CA . GLY A 1 83 ? 18.441 -7.552 -22.100 1.00 91.12 83 GLY A CA 1
ATOM 659 C C . GLY A 1 83 ? 17.401 -6.553 -22.614 1.00 91.12 83 GLY A C 1
ATOM 660 O O . GLY A 1 83 ? 17.760 -5.504 -23.149 1.00 91.12 83 GLY A O 1
ATOM 661 N N . VAL A 1 84 ? 16.112 -6.862 -22.462 1.00 96.00 84 VAL A N 1
ATOM 662 C CA . VAL A 1 84 ? 15.022 -5.972 -22.861 1.00 96.00 84 VAL A CA 1
ATOM 663 C C . VAL A 1 84 ? 14.903 -4.841 -21.848 1.00 96.00 84 VAL A C 1
ATOM 665 O O . VAL A 1 84 ? 14.994 -5.052 -20.642 1.00 96.00 84 VAL A O 1
ATOM 668 N N . THR A 1 85 ? 14.685 -3.624 -22.338 1.00 97.25 85 THR A N 1
ATOM 669 C CA . THR A 1 85 ? 14.385 -2.477 -21.479 1.00 97.25 85 THR A CA 1
ATOM 670 C C . THR A 1 85 ? 12.878 -2.373 -21.278 1.00 97.25 85 THR A C 1
ATOM 672 O O . THR A 1 85 ? 12.138 -2.353 -22.259 1.00 97.25 85 THR A O 1
ATOM 675 N N . LYS A 1 86 ? 12.428 -2.300 -20.023 1.00 97.62 86 LYS A N 1
ATOM 676 C CA . LYS A 1 86 ? 11.016 -2.120 -19.653 1.00 97.62 86 LYS A CA 1
ATOM 677 C C . LYS A 1 86 ? 10.872 -1.003 -18.629 1.00 97.62 86 LYS A C 1
ATOM 679 O O . LYS A 1 86 ? 11.759 -0.784 -17.802 1.00 97.62 86 LYS A O 1
ATOM 684 N N . THR A 1 87 ? 9.757 -0.295 -18.665 1.00 97.69 87 THR A N 1
ATOM 685 C CA . THR A 1 87 ? 9.391 0.684 -17.639 1.00 97.69 87 THR A CA 1
ATOM 686 C C . THR A 1 87 ? 8.997 -0.002 -16.330 1.00 97.69 87 THR A C 1
ATOM 688 O O . THR A 1 87 ? 8.575 -1.159 -16.318 1.00 97.69 87 THR A O 1
ATOM 691 N N . THR A 1 88 ? 9.096 0.720 -15.209 1.00 97.50 88 THR A N 1
ATOM 692 C CA . THR A 1 88 ? 8.606 0.256 -13.896 1.00 97.50 88 THR A CA 1
ATOM 693 C C . THR A 1 88 ? 7.162 -0.261 -13.968 1.00 97.50 88 THR A C 1
ATOM 695 O O . THR A 1 88 ? 6.839 -1.299 -13.396 1.00 97.50 88 THR A O 1
ATOM 698 N N . GLU A 1 89 ? 6.293 0.449 -14.689 1.00 97.44 89 GLU A N 1
ATOM 699 C CA . GLU A 1 89 ? 4.879 0.100 -14.828 1.00 97.44 89 GLU A CA 1
ATOM 700 C C . GLU A 1 89 ? 4.670 -1.208 -15.599 1.00 97.44 89 GLU A C 1
ATOM 702 O O . GLU A 1 89 ? 3.959 -2.088 -15.116 1.00 97.44 89 GLU A O 1
ATOM 707 N N . GLU A 1 90 ? 5.326 -1.369 -16.753 1.00 97.56 90 GLU A N 1
ATOM 708 C CA . GLU A 1 90 ? 5.246 -2.594 -17.565 1.00 97.56 90 GLU A CA 1
ATOM 709 C C . GLU A 1 90 ? 5.703 -3.837 -16.793 1.00 97.56 90 GLU A C 1
ATOM 711 O O . GLU A 1 90 ? 5.214 -4.938 -17.040 1.00 97.56 90 GLU A O 1
ATOM 716 N N . ILE A 1 91 ? 6.638 -3.670 -15.852 1.00 97.56 91 ILE A N 1
ATOM 717 C CA . ILE A 1 91 ? 7.140 -4.759 -15.010 1.00 97.56 91 ILE A CA 1
ATOM 718 C C . ILE A 1 91 ? 6.153 -5.078 -13.879 1.00 97.56 91 ILE A C 1
ATOM 720 O O . ILE A 1 91 ? 5.918 -6.250 -13.578 1.00 97.56 91 ILE A O 1
ATOM 724 N N . LEU A 1 92 ? 5.594 -4.064 -13.213 1.00 97.50 92 LEU A N 1
ATOM 725 C CA . LEU A 1 92 ? 4.945 -4.248 -11.910 1.00 97.50 92 LEU A CA 1
ATOM 726 C C . LEU A 1 92 ? 3.414 -4.250 -11.945 1.00 97.50 92 LEU A C 1
ATOM 728 O O . LEU A 1 92 ? 2.809 -4.929 -11.114 1.00 97.50 92 LEU A O 1
ATOM 732 N N . ARG A 1 93 ? 2.772 -3.540 -12.883 1.00 97.06 93 ARG A N 1
ATOM 733 C CA . ARG A 1 93 ? 1.315 -3.303 -12.871 1.00 97.06 93 ARG A CA 1
ATOM 734 C C . ARG A 1 93 ? 0.502 -4.593 -12.792 1.00 97.06 93 ARG A C 1
ATOM 736 O O . ARG A 1 93 ? -0.270 -4.762 -11.855 1.00 97.06 93 ARG A O 1
ATOM 743 N N . GLY A 1 94 ? 0.712 -5.523 -13.725 1.00 97.06 94 GLY A N 1
ATOM 744 C CA . GLY A 1 94 ? -0.082 -6.758 -13.777 1.00 97.06 94 GLY A CA 1
ATOM 745 C C . GLY A 1 94 ? 0.078 -7.636 -12.529 1.00 97.06 94 GLY A C 1
ATOM 746 O O . GLY A 1 94 ? -0.861 -8.301 -12.099 1.00 97.06 94 GLY A O 1
ATOM 747 N N . ARG A 1 95 ? 1.254 -7.604 -11.893 1.00 96.25 95 ARG A N 1
ATOM 748 C CA . ARG A 1 95 ? 1.525 -8.340 -10.649 1.00 96.25 95 ARG A CA 1
ATOM 749 C C . ARG A 1 95 ? 0.860 -7.675 -9.444 1.00 96.25 95 ARG A C 1
ATOM 751 O O . ARG A 1 95 ? 0.327 -8.382 -8.597 1.00 96.25 95 ARG A O 1
ATOM 758 N N . LEU A 1 96 ? 0.829 -6.341 -9.395 1.00 95.25 96 LEU A N 1
ATOM 759 C CA . LEU A 1 96 ? 0.084 -5.584 -8.381 1.00 95.25 96 LEU A CA 1
ATOM 760 C C . LEU A 1 96 ? -1.428 -5.788 -8.504 1.00 95.25 96 LEU A C 1
ATOM 762 O O . LEU A 1 96 ? -2.109 -5.957 -7.498 1.00 95.25 96 LEU A O 1
ATOM 766 N N . GLU A 1 97 ? -1.954 -5.823 -9.726 1.00 94.25 97 GLU A N 1
ATOM 767 C CA . GLU A 1 97 ? -3.357 -6.165 -9.979 1.00 94.25 97 GLU A CA 1
ATOM 768 C C . GLU A 1 97 ? -3.667 -7.602 -9.532 1.00 94.25 97 GLU A C 1
ATOM 770 O O . GLU A 1 97 ? -4.689 -7.842 -8.889 1.00 94.25 97 GLU A O 1
ATOM 775 N N . GLY A 1 98 ? -2.756 -8.547 -9.792 1.00 92.19 98 GLY A N 1
ATOM 776 C CA . GLY A 1 98 ? -2.842 -9.914 -9.275 1.00 92.19 98 GLY A CA 1
ATOM 777 C C . GLY A 1 98 ? -2.831 -9.973 -7.745 1.00 92.19 98 GLY A C 1
ATOM 778 O O . GLY A 1 98 ? -3.651 -10.671 -7.156 1.00 92.19 98 GLY A O 1
ATOM 779 N N . ALA A 1 99 ? -1.961 -9.197 -7.098 1.00 89.94 99 ALA A N 1
ATOM 780 C CA . ALA A 1 99 ? -1.893 -9.106 -5.644 1.00 89.94 99 ALA A CA 1
ATOM 781 C C . ALA A 1 99 ? -3.205 -8.563 -5.072 1.00 89.94 99 ALA A C 1
ATOM 783 O O . ALA A 1 99 ? -3.792 -9.182 -4.189 1.00 89.94 99 ALA A O 1
ATOM 784 N N . ARG A 1 100 ? -3.735 -7.474 -5.641 1.00 85.75 100 ARG A N 1
ATOM 785 C CA . ARG A 1 100 ? -5.044 -6.928 -5.260 1.00 85.75 100 ARG A CA 1
ATOM 786 C C . ARG A 1 100 ? -6.163 -7.956 -5.438 1.00 85.75 100 ARG A C 1
ATOM 788 O O . ARG A 1 100 ? -7.060 -8.045 -4.603 1.00 85.75 100 ARG A O 1
ATOM 795 N N . LYS A 1 101 ? -6.109 -8.770 -6.495 1.00 84.06 101 LYS A N 1
ATOM 796 C CA . LYS A 1 101 ? -7.078 -9.852 -6.695 1.00 84.06 101 LYS A CA 1
ATOM 797 C C . LYS A 1 101 ? -7.058 -10.858 -5.537 1.00 84.06 101 LYS A C 1
ATOM 799 O O . LYS A 1 101 ? -8.132 -11.279 -5.128 1.00 84.06 101 LYS A O 1
ATOM 804 N N . LEU A 1 102 ? -5.892 -11.195 -4.974 1.00 77.56 102 LEU A N 1
ATOM 805 C CA . LEU A 1 102 ? -5.812 -12.069 -3.791 1.00 77.56 102 LEU A CA 1
ATOM 806 C C . LEU A 1 102 ? -6.553 -11.467 -2.589 1.00 77.56 102 LEU A C 1
ATOM 808 O O . LEU A 1 102 ? -7.317 -12.167 -1.928 1.00 77.56 102 LEU A O 1
ATOM 812 N N . TRP A 1 103 ? -6.391 -10.162 -2.351 1.00 74.81 103 TRP A N 1
ATOM 813 C CA . TRP A 1 103 ? -7.131 -9.431 -1.316 1.00 74.81 103 TRP A CA 1
ATOM 814 C C . TRP A 1 103 ? -8.645 -9.470 -1.550 1.00 74.81 103 TRP A C 1
ATOM 816 O O . TRP A 1 103 ? -9.409 -9.779 -0.634 1.00 74.81 103 TRP A O 1
ATOM 826 N N . ARG A 1 104 ? -9.088 -9.247 -2.790 1.00 74.31 104 ARG A N 1
ATOM 827 C CA . ARG A 1 104 ? -10.508 -9.312 -3.164 1.00 74.31 104 ARG A CA 1
ATOM 828 C C . ARG A 1 104 ? -11.103 -10.702 -3.018 1.00 74.31 104 ARG A C 1
ATOM 830 O O . ARG A 1 104 ? -12.162 -10.854 -2.421 1.00 74.31 104 ARG A O 1
ATOM 837 N N . ASP A 1 105 ? -10.418 -11.717 -3.533 1.00 74.19 105 ASP A N 1
ATOM 838 C CA . ASP A 1 105 ? -10.865 -13.109 -3.454 1.00 74.19 105 ASP A CA 1
ATOM 839 C C . ASP A 1 105 ? -10.963 -13.579 -1.989 1.00 74.19 105 ASP A C 1
ATOM 841 O O . ASP A 1 105 ? -11.792 -14.428 -1.662 1.00 74.19 105 ASP A O 1
ATOM 845 N N . ALA A 1 106 ? -10.155 -12.997 -1.095 1.00 65.06 106 ALA A N 1
ATOM 846 C CA . ALA A 1 106 ? -10.201 -13.234 0.345 1.00 65.06 106 ALA A CA 1
ATOM 847 C C . ALA A 1 106 ? -11.293 -12.435 1.089 1.00 65.06 106 ALA A C 1
ATOM 849 O O . ALA A 1 106 ? -11.437 -12.614 2.306 1.00 65.06 106 ALA A O 1
ATOM 850 N N . GLY A 1 107 ? -12.043 -11.575 0.387 1.00 64.88 107 GLY A N 1
ATOM 851 C CA . GLY A 1 107 ? -13.084 -10.705 0.943 1.00 64.88 107 GLY A CA 1
ATOM 852 C C . GLY A 1 107 ? -12.549 -9.496 1.716 1.00 64.88 107 GLY A C 1
ATOM 853 O O . GLY A 1 107 ? -13.231 -9.011 2.615 1.00 64.88 107 GLY A O 1
ATOM 854 N N . LEU A 1 108 ? -11.319 -9.058 1.424 1.00 63.62 108 LEU A N 1
ATOM 855 C CA . LEU A 1 108 ? -10.626 -7.960 2.116 1.00 63.62 108 LEU A CA 1
ATOM 856 C C . LEU A 1 108 ? -10.544 -6.663 1.282 1.00 63.62 108 LEU A C 1
ATOM 858 O O . LEU A 1 108 ? -10.215 -5.616 1.824 1.00 63.62 108 LEU A O 1
ATOM 862 N N . ASP A 1 109 ? -10.849 -6.735 -0.016 1.00 61.81 109 ASP A N 1
ATOM 863 C CA . ASP A 1 109 ? -11.122 -5.605 -0.927 1.00 61.81 109 ASP A CA 1
ATOM 864 C C . ASP A 1 109 ? -12.619 -5.681 -1.257 1.00 61.81 109 ASP A C 1
ATOM 866 O O . ASP A 1 109 ? -13.123 -6.772 -1.551 1.00 61.81 109 ASP A O 1
ATOM 870 N N . ASP A 1 110 ? -13.347 -4.570 -1.122 1.00 59.59 110 ASP A N 1
ATOM 871 C CA . ASP A 1 110 ? -14.808 -4.578 -1.227 1.00 59.59 110 ASP A CA 1
ATOM 872 C C . ASP A 1 110 ? -15.299 -4.382 -2.673 1.00 59.59 110 ASP A C 1
ATOM 874 O O . ASP A 1 110 ? -14.543 -4.078 -3.598 1.00 59.59 110 ASP A O 1
ATOM 878 N N . HIS A 1 111 ? -16.596 -4.605 -2.878 1.00 52.81 111 HIS A N 1
ATOM 879 C CA . HIS A 1 111 ? -17.263 -4.374 -4.160 1.00 52.81 111 HIS A CA 1
ATOM 880 C C . HIS A 1 111 ? -17.865 -2.959 -4.294 1.00 52.81 111 HIS A C 1
ATOM 882 O O . HIS A 1 111 ? -18.343 -2.617 -5.375 1.00 52.81 111 HIS A O 1
ATOM 888 N N . ASP A 1 112 ? -17.814 -2.137 -3.241 1.00 66.00 112 ASP A N 1
ATOM 889 C CA . ASP A 1 112 ? -18.492 -0.836 -3.112 1.00 66.00 112 ASP A CA 1
ATOM 890 C C . ASP A 1 112 ? -17.520 0.366 -3.211 1.00 66.00 112 ASP A C 1
ATOM 892 O O . ASP A 1 112 ? -17.847 1.508 -2.847 1.00 66.00 112 ASP A O 1
ATOM 896 N N . GLY A 1 113 ? -16.312 0.128 -3.727 1.00 66.19 113 GLY A N 1
ATOM 897 C CA . GLY A 1 113 ? -15.314 1.150 -4.043 1.00 66.19 113 GLY A CA 1
ATOM 898 C C . GLY A 1 113 ? -14.421 1.562 -2.869 1.00 66.19 113 GLY A C 1
ATOM 899 O O . GLY A 1 113 ? -13.958 2.707 -2.835 1.00 66.19 113 GLY A O 1
ATOM 900 N N . TRP A 1 114 ? -14.217 0.682 -1.885 1.00 69.44 114 TRP A N 1
ATOM 901 C CA . TRP A 1 114 ? -13.113 0.753 -0.922 1.00 69.44 114 TRP A CA 1
ATOM 902 C C . TRP A 1 114 ? -11.908 -0.037 -1.436 1.00 69.44 114 TRP A C 1
ATOM 904 O O . TRP A 1 114 ? -12.035 -0.900 -2.297 1.00 69.44 114 TRP A O 1
ATOM 914 N N . PHE A 1 115 ? -10.727 0.257 -0.889 1.00 73.12 115 PHE A N 1
ATOM 915 C CA . PHE A 1 115 ? -9.463 -0.407 -1.229 1.00 73.12 115 PHE A CA 1
ATOM 916 C C . PHE A 1 115 ? -9.090 -0.319 -2.724 1.00 73.12 115 PHE A C 1
ATOM 918 O O . PHE A 1 115 ? -8.348 -1.140 -3.271 1.00 73.12 115 PHE A O 1
ATOM 925 N N . GLU A 1 116 ? -9.568 0.727 -3.406 1.00 83.19 116 GLU A N 1
ATOM 926 C CA . GLU A 1 116 ? -9.301 0.940 -4.823 1.00 83.19 116 GLU A CA 1
ATOM 927 C C . GLU A 1 116 ? -7.897 1.475 -5.086 1.00 83.19 116 GLU A C 1
ATOM 929 O O . GLU A 1 116 ? -7.463 2.470 -4.509 1.00 83.19 116 GLU A O 1
ATOM 934 N N . PHE A 1 117 ? -7.207 0.841 -6.035 1.00 90.00 117 PHE A N 1
ATOM 935 C CA . PHE A 1 117 ? -5.963 1.354 -6.597 1.00 90.00 117 PHE A CA 1
ATOM 936 C C . PHE A 1 117 ? -6.287 2.113 -7.879 1.00 90.00 117 PHE A C 1
ATOM 938 O O . PHE A 1 117 ? -6.600 1.513 -8.909 1.00 90.00 117 PHE A O 1
ATOM 945 N N . GLU A 1 118 ? -6.206 3.437 -7.808 1.00 94.00 118 GLU A N 1
ATOM 946 C CA . GLU A 1 118 ? -6.322 4.318 -8.963 1.00 94.00 118 GLU A CA 1
ATOM 947 C C . GLU A 1 118 ? -4.928 4.492 -9.572 1.00 94.00 118 GLU A C 1
ATOM 949 O O . GLU A 1 118 ? -4.138 5.333 -9.137 1.00 94.00 118 GLU A O 1
ATOM 954 N N . PHE A 1 119 ? -4.593 3.660 -10.557 1.00 96.19 119 PHE A N 1
ATOM 955 C CA . PHE A 1 119 ? -3.326 3.782 -11.269 1.00 96.19 119 PHE A CA 1
ATOM 956 C C . PHE A 1 119 ? -3.356 4.981 -12.216 1.00 96.19 119 PHE A C 1
ATOM 958 O O . PHE A 1 119 ? -4.034 4.954 -13.245 1.00 96.19 119 PHE A O 1
ATOM 965 N N . LEU A 1 120 ? -2.583 6.007 -11.886 1.00 97.31 120 LEU A N 1
ATOM 966 C CA . LEU A 1 120 ? -2.492 7.220 -12.682 1.00 97.31 120 LEU A CA 1
ATOM 967 C C . LEU A 1 120 ? -1.545 7.024 -13.875 1.00 97.31 120 LEU A C 1
ATOM 969 O O . LEU A 1 120 ? -0.582 6.256 -13.779 1.00 97.31 120 LEU A O 1
ATOM 973 N N . PRO A 1 121 ? -1.782 7.717 -15.003 1.00 94.50 121 PRO A N 1
ATOM 974 C CA . PRO A 1 121 ? -0.834 7.742 -16.110 1.00 94.50 121 PRO A CA 1
ATOM 975 C C . PRO A 1 121 ? 0.549 8.235 -15.659 1.00 94.50 121 PRO A C 1
ATOM 977 O O . PRO A 1 121 ? 0.644 9.155 -14.852 1.00 94.50 121 PRO A O 1
ATOM 980 N N . VAL A 1 122 ? 1.630 7.712 -16.249 1.00 87.44 122 VAL A N 1
ATOM 981 C CA . VAL A 1 122 ? 3.019 8.125 -15.928 1.00 87.44 122 VAL A CA 1
ATOM 982 C C . VAL A 1 122 ? 3.230 9.642 -16.014 1.00 87.44 122 VAL A C 1
ATOM 984 O O . VAL A 1 122 ? 4.019 10.205 -15.260 1.00 87.44 122 VAL A O 1
ATOM 987 N N . ASN A 1 123 ? 2.520 10.313 -16.923 1.00 89.88 123 ASN A N 1
ATOM 988 C CA . ASN A 1 123 ? 2.631 11.755 -17.153 1.00 89.88 123 ASN A CA 1
ATOM 989 C C . ASN A 1 123 ? 1.599 12.581 -16.367 1.00 89.88 123 ASN A C 1
ATOM 991 O O . ASN A 1 123 ? 1.442 13.769 -16.646 1.00 89.88 123 ASN A O 1
ATOM 995 N N . ASP A 1 124 ? 0.865 11.975 -15.431 1.00 96.81 124 ASP A N 1
ATOM 996 C CA . ASP A 1 124 ? -0.069 12.712 -14.584 1.00 96.81 124 ASP A CA 1
ATOM 997 C C . ASP A 1 124 ? 0.699 13.755 -13.748 1.00 96.81 124 ASP A C 1
ATOM 999 O O . ASP A 1 124 ? 1.669 13.390 -13.074 1.00 96.81 124 ASP A O 1
ATOM 1003 N N . PRO A 1 125 ? 0.303 15.044 -13.759 1.00 95.88 125 PRO A N 1
ATOM 1004 C CA . PRO A 1 125 ? 0.994 16.087 -13.005 1.00 95.88 125 PRO A CA 1
ATOM 1005 C C . PRO A 1 125 ? 1.126 15.783 -11.510 1.00 95.88 125 PRO A C 1
ATOM 1007 O O . PRO A 1 125 ? 2.112 16.186 -10.896 1.00 95.88 125 PRO A O 1
ATOM 1010 N N . LEU A 1 126 ? 0.172 15.048 -10.922 1.00 96.12 126 LEU A N 1
ATOM 1011 C CA . LEU A 1 126 ? 0.243 14.639 -9.522 1.00 96.12 126 LEU A CA 1
ATOM 1012 C C . LEU A 1 126 ? 1.478 13.775 -9.255 1.00 96.12 126 LEU A C 1
ATOM 1014 O O . LEU A 1 12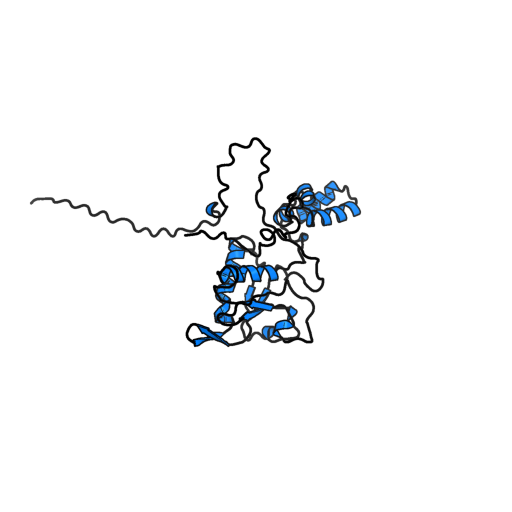6 ? 2.131 13.963 -8.233 1.00 96.12 126 LEU A O 1
ATOM 1018 N N . CYS A 1 127 ? 1.835 12.880 -10.179 1.00 95.88 127 CYS A N 1
ATOM 1019 C CA . CYS A 1 127 ? 2.948 11.944 -10.020 1.00 95.88 127 CYS A CA 1
ATOM 1020 C C . CYS A 1 127 ? 4.333 12.606 -10.010 1.00 95.88 127 CYS A C 1
ATOM 1022 O O . CYS A 1 127 ? 5.310 11.934 -9.685 1.00 95.88 127 CYS A O 1
ATOM 1024 N N . HIS A 1 128 ? 4.418 13.901 -10.330 1.00 93.06 128 HIS A N 1
ATOM 1025 C CA . HIS A 1 128 ? 5.662 14.680 -10.381 1.00 93.06 128 HIS A CA 1
ATOM 1026 C C . HIS A 1 128 ? 5.674 15.861 -9.399 1.00 93.06 128 HIS A C 1
ATOM 1028 O O . HIS A 1 128 ? 6.654 16.598 -9.335 1.00 93.06 128 HIS A O 1
ATOM 1034 N N . ASP A 1 129 ? 4.604 16.053 -8.622 1.00 93.44 129 ASP A N 1
ATOM 1035 C CA . ASP A 1 129 ? 4.485 17.162 -7.674 1.00 93.44 129 ASP A CA 1
ATOM 1036 C C . ASP A 1 129 ? 5.045 16.777 -6.294 1.00 93.44 129 ASP A C 1
ATOM 1038 O O . ASP A 1 129 ? 4.408 16.070 -5.504 1.00 93.44 129 ASP A O 1
ATOM 1042 N N . GLU A 1 130 ? 6.249 17.267 -5.983 1.00 91.06 130 GLU A N 1
ATOM 1043 C CA . GLU A 1 130 ? 6.927 16.999 -4.707 1.00 91.06 130 GLU A CA 1
ATOM 1044 C C . GLU A 1 130 ? 6.100 17.450 -3.495 1.00 91.06 130 GLU A C 1
ATOM 1046 O O . GLU A 1 130 ? 6.068 16.767 -2.468 1.00 91.06 130 GLU A O 1
ATOM 1051 N N . SER A 1 131 ? 5.375 18.567 -3.622 1.00 91.75 131 SER A N 1
ATOM 1052 C CA . SER A 1 131 ? 4.583 19.148 -2.534 1.00 91.75 131 SER A CA 1
ATOM 1053 C C . SER A 1 131 ? 3.361 18.296 -2.175 1.00 91.75 131 SER A C 1
ATOM 1055 O O . SER A 1 131 ? 2.846 18.358 -1.052 1.00 91.75 131 SER A O 1
ATOM 1057 N N . ARG A 1 132 ? 2.931 17.441 -3.109 1.00 93.56 132 ARG A N 1
ATOM 1058 C CA . ARG A 1 132 ? 1.763 16.564 -2.985 1.00 93.56 132 ARG A CA 1
ATOM 1059 C C . ARG A 1 132 ? 2.131 15.101 -2.786 1.00 93.56 132 ARG A C 1
ATOM 1061 O O . ARG A 1 132 ? 1.249 14.246 -2.797 1.00 93.56 132 ARG A O 1
ATOM 1068 N N . ARG A 1 133 ? 3.399 14.784 -2.500 1.00 94.44 133 ARG A N 1
ATOM 1069 C CA . ARG A 1 133 ? 3.864 13.394 -2.350 1.00 94.44 133 ARG A CA 1
ATOM 1070 C C . ARG A 1 133 ? 3.103 12.561 -1.325 1.00 94.44 133 ARG A C 1
ATOM 1072 O O . ARG A 1 133 ? 3.030 11.353 -1.484 1.00 94.44 133 ARG A O 1
ATOM 1079 N N . LYS A 1 134 ? 2.486 13.181 -0.319 1.00 93.12 134 LYS A N 1
ATOM 1080 C CA . LYS A 1 134 ? 1.643 12.517 0.691 1.00 93.12 134 LYS A CA 1
ATOM 1081 C C . LYS A 1 134 ? 0.288 12.034 0.159 1.00 93.12 134 LYS A C 1
ATOM 1083 O O . LYS A 1 134 ? -0.440 11.352 0.874 1.00 93.12 134 LYS A O 1
ATOM 1088 N N . GLU A 1 135 ? -0.099 12.445 -1.045 1.00 94.31 135 GLU A N 1
ATOM 1089 C CA . GLU A 1 135 ? -1.415 12.166 -1.624 1.00 94.31 135 GLU A CA 1
ATOM 1090 C C . GLU A 1 135 ? -1.460 10.893 -2.472 1.00 94.31 135 GLU A C 1
ATOM 1092 O O . GLU A 1 135 ? -2.556 10.430 -2.782 1.00 94.31 135 GLU A O 1
ATOM 1097 N N . PHE A 1 136 ? -0.308 10.319 -2.819 1.00 95.94 136 PHE A N 1
ATOM 1098 C CA . PHE A 1 136 ? -0.213 9.137 -3.671 1.00 95.94 136 PHE A CA 1
ATOM 1099 C C . PHE A 1 136 ? 0.921 8.205 -3.236 1.00 95.94 136 PHE A C 1
ATOM 1101 O O . PHE A 1 136 ? 1.895 8.616 -2.598 1.00 95.94 136 PHE A O 1
ATOM 1108 N N . LEU A 1 137 ? 0.785 6.935 -3.596 1.00 96.88 137 LEU A N 1
ATOM 1109 C CA . LEU A 1 137 ? 1.815 5.921 -3.457 1.00 96.88 137 LEU A CA 1
ATOM 1110 C C . LEU A 1 137 ? 2.734 5.952 -4.678 1.00 96.88 137 LEU A C 1
ATOM 1112 O O . LEU A 1 137 ? 2.263 5.825 -5.808 1.00 96.88 137 LEU A O 1
ATOM 1116 N N . LEU A 1 138 ? 4.044 6.075 -4.453 1.00 97.62 138 LEU A N 1
ATOM 1117 C CA . LEU A 1 138 ? 5.035 5.885 -5.511 1.00 97.62 138 LEU A CA 1
ATOM 1118 C C . LEU A 1 138 ? 5.538 4.436 -5.511 1.00 97.62 138 LEU A C 1
ATOM 1120 O O . LEU A 1 138 ? 6.206 4.013 -4.566 1.00 97.62 138 LEU A O 1
ATOM 1124 N N . VAL A 1 139 ? 5.246 3.700 -6.579 1.00 98.06 139 VAL A N 1
ATOM 1125 C CA . VAL A 1 139 ? 5.720 2.329 -6.799 1.00 98.06 139 VAL A CA 1
ATOM 1126 C C . VAL A 1 139 ? 7.057 2.356 -7.533 1.00 98.06 139 VAL A C 1
ATOM 1128 O O . VAL A 1 139 ? 7.194 2.972 -8.593 1.00 98.06 139 VAL A O 1
ATOM 1131 N N . ILE A 1 140 ? 8.046 1.676 -6.964 1.00 97.88 140 ILE A N 1
ATOM 1132 C CA . ILE A 1 140 ? 9.437 1.658 -7.412 1.00 97.88 140 ILE A CA 1
ATOM 1133 C C . ILE A 1 140 ? 9.828 0.211 -7.691 1.00 97.88 140 ILE A C 1
ATOM 1135 O O . ILE A 1 140 ? 9.560 -0.680 -6.888 1.00 97.88 140 ILE A O 1
ATOM 1139 N N . TYR A 1 141 ? 10.493 -0.023 -8.816 1.00 97.88 141 TYR A N 1
ATOM 1140 C CA . TYR A 1 141 ? 11.105 -1.316 -9.096 1.00 97.88 141 TYR A CA 1
ATOM 1141 C C . TYR A 1 141 ? 12.524 -1.354 -8.535 1.00 97.88 141 TYR A C 1
ATOM 1143 O O . TYR A 1 141 ? 13.327 -0.466 -8.828 1.00 97.88 141 TYR A O 1
ATOM 1151 N N . ALA A 1 142 ? 12.825 -2.380 -7.738 1.00 96.44 142 ALA A N 1
ATOM 1152 C CA . ALA A 1 142 ? 14.128 -2.573 -7.108 1.00 96.44 142 ALA A CA 1
ATOM 1153 C C . ALA A 1 142 ? 15.246 -2.840 -8.131 1.00 96.44 142 ALA A C 1
ATOM 1155 O O . ALA A 1 142 ? 16.402 -2.488 -7.894 1.00 96.44 142 ALA A O 1
ATOM 1156 N N . GLY A 1 143 ? 14.892 -3.422 -9.278 1.00 95.12 143 GLY A N 1
ATOM 1157 C CA . GLY A 1 143 ? 15.823 -3.878 -10.305 1.00 95.12 143 GLY A CA 1
ATOM 1158 C C . GLY A 1 143 ? 15.650 -5.367 -10.588 1.00 95.12 143 GLY A C 1
ATOM 1159 O O . GLY A 1 143 ? 15.093 -6.104 -9.776 1.00 95.12 143 GLY A O 1
ATOM 1160 N N . TYR A 1 144 ? 16.109 -5.797 -11.764 1.00 93.50 144 TYR A N 1
ATOM 1161 C CA . TYR A 1 144 ? 16.060 -7.203 -12.157 1.00 93.50 144 TYR A CA 1
ATOM 1162 C C . TYR A 1 144 ? 16.935 -8.047 -11.241 1.00 93.50 144 TYR A C 1
ATOM 1164 O O . TYR A 1 144 ? 18.109 -7.730 -11.063 1.00 93.50 144 TYR A O 1
ATOM 1172 N N . ASP A 1 145 ? 16.327 -9.088 -10.671 1.00 87.56 145 ASP A N 1
ATOM 1173 C CA . ASP A 1 145 ? 16.959 -10.013 -9.727 1.00 87.56 145 ASP A CA 1
ATOM 1174 C C . ASP A 1 145 ? 17.495 -9.342 -8.444 1.00 87.56 145 ASP A C 1
ATOM 1176 O O . ASP A 1 145 ? 18.395 -9.839 -7.774 1.00 87.56 145 ASP A O 1
ATOM 1180 N N . VAL A 1 146 ? 16.952 -8.171 -8.088 1.00 93.62 146 VAL A N 1
ATOM 1181 C CA . VAL A 1 146 ? 17.316 -7.465 -6.853 1.00 93.62 146 VAL A CA 1
ATOM 1182 C C . VAL A 1 146 ? 16.371 -7.877 -5.737 1.00 93.62 146 VAL A C 1
ATOM 1184 O O . VAL A 1 146 ? 15.187 -7.565 -5.777 1.00 93.62 146 VAL A O 1
ATOM 1187 N N . GLU A 1 147 ? 16.894 -8.514 -4.699 1.00 91.88 147 GLU A N 1
ATOM 1188 C CA . GLU A 1 147 ? 16.135 -9.044 -3.562 1.00 91.88 147 GLU A CA 1
ATOM 1189 C C . GLU A 1 147 ? 15.815 -7.981 -2.489 1.00 91.88 147 GLU A C 1
ATOM 1191 O O . GLU A 1 147 ? 16.197 -8.089 -1.325 1.00 91.88 147 GLU A O 1
ATOM 1196 N N . ILE A 1 148 ? 15.138 -6.896 -2.881 1.00 90.69 148 ILE A N 1
ATOM 1197 C CA . ILE 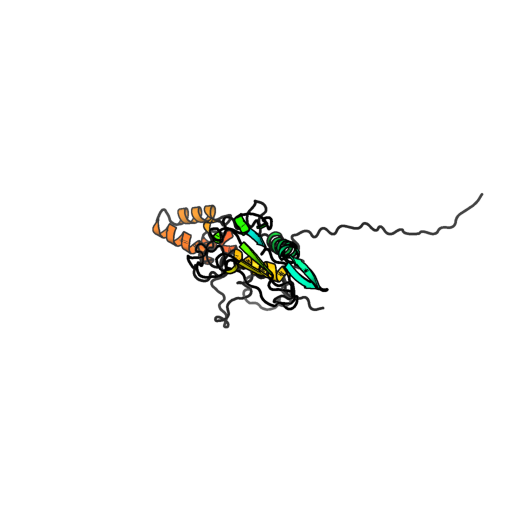A 1 148 ? 14.747 -5.816 -1.962 1.00 90.69 148 ILE A CA 1
ATOM 1198 C C . ILE A 1 148 ? 13.275 -5.477 -2.157 1.00 90.69 148 ILE A C 1
ATOM 1200 O O . ILE A 1 148 ? 12.840 -5.148 -3.261 1.00 90.69 148 ILE A O 1
ATOM 1204 N N . MET A 1 149 ? 12.524 -5.504 -1.059 1.00 91.69 149 MET A N 1
ATOM 1205 C CA . MET A 1 149 ? 11.142 -5.043 -0.997 1.00 91.69 149 MET A CA 1
ATOM 1206 C C . MET A 1 149 ? 10.922 -4.225 0.269 1.00 91.69 149 MET A C 1
ATOM 1208 O O . MET A 1 149 ? 11.664 -4.349 1.245 1.00 91.69 149 MET A O 1
ATOM 1212 N N . GLY A 1 150 ? 9.941 -3.335 0.222 1.00 89.00 150 GLY A N 1
ATOM 1213 C CA . GLY A 1 150 ? 9.542 -2.585 1.398 1.00 89.00 150 GLY A CA 1
ATOM 1214 C C . GLY A 1 150 ? 8.535 -1.501 1.075 1.00 89.00 150 GLY A C 1
ATOM 1215 O O . GLY A 1 150 ? 8.628 -0.816 0.050 1.00 89.00 150 GLY A O 1
ATOM 1216 N N . THR A 1 151 ? 7.606 -1.309 1.999 1.00 90.31 151 THR A N 1
ATOM 1217 C CA . THR A 1 151 ? 6.480 -0.400 1.837 1.00 90.31 151 THR A CA 1
ATOM 1218 C C . THR A 1 151 ? 6.351 0.512 3.039 1.00 90.31 151 THR A C 1
ATOM 1220 O O . THR A 1 151 ? 6.572 0.119 4.180 1.00 90.31 151 THR A O 1
ATOM 1223 N N . THR A 1 152 ? 6.013 1.772 2.780 1.00 87.62 152 THR A N 1
ATOM 1224 C CA . THR A 1 152 ? 5.684 2.716 3.849 1.00 87.62 152 THR A CA 1
ATOM 1225 C C . THR A 1 152 ? 4.358 2.307 4.493 1.00 87.62 152 THR A C 1
ATOM 1227 O O . THR A 1 152 ? 3.367 2.230 3.764 1.00 87.62 152 THR A O 1
ATOM 1230 N N . PRO A 1 153 ? 4.298 2.117 5.824 1.00 82.00 153 PRO A N 1
ATOM 1231 C CA . PRO A 1 153 ? 3.047 1.781 6.483 1.00 82.00 153 PRO A CA 1
ATOM 1232 C C . PRO A 1 153 ? 2.015 2.905 6.355 1.00 82.00 153 PRO A C 1
ATOM 1234 O O . PRO A 1 153 ? 2.308 4.063 6.666 1.00 82.00 153 PRO A O 1
ATOM 1237 N N . GLY A 1 154 ? 0.794 2.587 5.933 1.00 79.69 154 GLY A N 1
ATOM 1238 C CA . GLY A 1 154 ? -0.291 3.563 5.870 1.00 79.69 154 GLY A CA 1
ATOM 1239 C C . GLY A 1 154 ? -0.049 4.737 4.907 1.00 79.69 154 GLY A C 1
ATOM 1240 O O . GLY A 1 154 ? 0.797 4.735 4.009 1.00 79.69 154 GLY A O 1
ATOM 1241 N N . LYS A 1 155 ? -0.812 5.805 5.129 1.00 83.06 155 LYS A N 1
ATOM 1242 C CA . LYS A 1 155 ? -0.655 7.120 4.512 1.00 83.06 155 LYS A CA 1
ATOM 1243 C C . LYS A 1 155 ? 0.132 8.036 5.440 1.00 83.06 155 LYS A C 1
ATOM 1245 O O . LYS A 1 155 ? -0.362 8.453 6.488 1.00 83.06 155 LYS A O 1
ATOM 1250 N N . ARG A 1 156 ? 1.336 8.433 5.033 1.00 82.25 156 ARG A N 1
ATOM 1251 C CA . ARG A 1 156 ? 2.112 9.429 5.780 1.00 82.25 156 ARG A CA 1
ATOM 1252 C C . ARG A 1 156 ? 1.490 10.825 5.652 1.00 82.25 156 ARG A C 1
ATOM 1254 O O . ARG A 1 156 ? 1.129 11.260 4.562 1.00 82.25 156 ARG A O 1
ATOM 1261 N N . THR A 1 157 ? 1.383 11.545 6.764 1.00 79.50 157 THR A N 1
ATOM 1262 C CA . THR A 1 157 ? 0.778 12.889 6.826 1.00 79.50 157 THR A CA 1
ATOM 1263 C C . THR A 1 157 ? 1.786 14.026 6.691 1.00 79.50 157 THR A C 1
ATOM 1265 O O . THR A 1 157 ? 1.426 15.119 6.241 1.00 79.50 157 THR A O 1
ATOM 1268 N N . THR A 1 158 ? 3.045 13.763 7.033 1.00 83.44 158 THR A N 1
ATOM 1269 C CA . THR A 1 158 ? 4.165 14.701 6.950 1.00 83.44 158 THR A CA 1
ATOM 1270 C C . THR A 1 158 ? 5.140 14.278 5.856 1.00 83.44 158 THR A C 1
ATOM 1272 O O . THR A 1 158 ? 5.458 13.101 5.695 1.00 83.44 158 THR A O 1
ATOM 1275 N N . LEU A 1 159 ? 5.613 15.243 5.070 1.00 85.62 159 LEU A N 1
ATOM 1276 C CA . LEU A 1 159 ? 6.665 14.990 4.089 1.00 85.62 159 LEU A CA 1
ATOM 1277 C C . LEU A 1 159 ? 8.030 15.062 4.765 1.00 85.62 159 LEU A C 1
ATOM 1279 O O . LEU A 1 159 ? 8.251 15.897 5.641 1.00 85.62 159 LEU A O 1
ATOM 1283 N N . LYS A 1 160 ? 8.957 14.213 4.325 1.00 82.75 160 LYS A N 1
ATOM 1284 C CA . LYS A 1 160 ? 10.378 14.390 4.631 1.00 82.75 160 LYS A CA 1
ATOM 1285 C C . LYS A 1 160 ? 10.953 15.374 3.610 1.00 82.75 160 LYS A C 1
ATOM 1287 O O . LYS A 1 160 ? 10.946 15.072 2.421 1.00 82.75 160 LYS A O 1
ATOM 1292 N N . THR A 1 161 ? 11.402 16.542 4.063 1.00 80.31 161 THR A N 1
ATOM 1293 C CA . THR A 1 161 ? 11.867 17.639 3.190 1.00 80.31 161 THR A CA 1
ATOM 1294 C C . THR A 1 161 ? 13.331 17.516 2.775 1.00 80.31 161 THR A C 1
ATOM 1296 O O . THR A 1 161 ? 13.714 18.068 1.752 1.00 80.31 161 THR A O 1
ATOM 1299 N N . ASP A 1 162 ? 14.127 16.745 3.520 1.00 83.56 162 ASP A N 1
ATOM 1300 C CA . ASP A 1 162 ? 15.584 16.651 3.330 1.00 83.56 162 ASP A CA 1
ATOM 1301 C C . ASP A 1 162 ? 16.001 15.304 2.716 1.00 83.56 162 ASP A C 1
ATOM 1303 O O . ASP A 1 162 ? 17.074 14.764 2.986 1.00 83.56 162 ASP A O 1
ATOM 1307 N N . VAL A 1 163 ? 15.112 14.707 1.924 1.00 87.75 163 VAL A N 1
ATOM 1308 C CA . VAL A 1 163 ? 15.340 13.422 1.258 1.00 87.75 163 VAL A CA 1
ATOM 1309 C C . VAL A 1 163 ? 14.922 13.501 -0.202 1.00 87.75 163 VAL A C 1
ATOM 1311 O O . VAL A 1 163 ? 14.178 14.388 -0.609 1.00 87.75 163 VAL A O 1
ATOM 1314 N N . SER A 1 164 ? 15.392 12.543 -0.992 1.00 89.06 164 SER A N 1
ATOM 1315 C CA . SER A 1 164 ? 15.005 12.406 -2.391 1.00 89.06 164 SER A CA 1
ATOM 1316 C C . SER A 1 164 ? 13.490 12.199 -2.556 1.00 89.06 164 SER A C 1
ATOM 1318 O O . SER A 1 164 ? 12.810 11.680 -1.667 1.00 89.06 164 SER A O 1
ATOM 1320 N N . PHE A 1 165 ? 12.961 12.592 -3.717 1.00 89.06 165 PHE A N 1
ATOM 1321 C CA . PHE A 1 165 ? 11.535 12.528 -4.069 1.00 89.06 165 PHE A CA 1
ATOM 1322 C C . PHE A 1 165 ? 10.867 11.165 -3.800 1.00 89.06 165 PHE A C 1
ATOM 1324 O O . PHE A 1 165 ? 9.720 11.072 -3.352 1.00 89.06 165 PHE A O 1
ATOM 1331 N N . ASP A 1 166 ? 11.598 10.083 -4.049 1.00 87.62 166 ASP A N 1
ATOM 1332 C CA . ASP A 1 166 ? 11.165 8.707 -3.818 1.00 87.62 166 ASP A CA 1
ATOM 1333 C C . ASP A 1 166 ? 10.992 8.364 -2.329 1.00 87.62 166 ASP A C 1
ATOM 1335 O O . ASP A 1 166 ? 10.191 7.494 -1.983 1.00 87.62 166 ASP A O 1
ATOM 1339 N N . LYS A 1 167 ? 11.672 9.096 -1.442 1.00 87.25 167 LYS A N 1
ATOM 1340 C CA . LYS A 1 167 ? 11.669 8.908 0.017 1.00 87.25 167 LYS A CA 1
ATOM 1341 C C . LYS A 1 167 ? 10.843 9.953 0.776 1.00 87.25 167 LYS A C 1
ATOM 1343 O O . LYS A 1 167 ? 10.664 9.810 1.991 1.00 87.25 167 LYS A O 1
ATOM 1348 N N . SER A 1 168 ? 10.365 11.002 0.102 1.00 91.12 168 SER A N 1
ATOM 1349 C CA . SER A 1 168 ? 9.701 12.143 0.749 1.00 91.12 168 SER A CA 1
ATOM 1350 C C . SER A 1 168 ? 8.267 11.845 1.207 1.00 91.12 168 SER A C 1
ATOM 1352 O O . SER A 1 168 ? 7.827 12.399 2.217 1.00 91.12 168 SER A O 1
ATOM 1354 N N . GLY A 1 169 ? 7.563 10.930 0.530 1.00 92.56 169 GLY A N 1
ATOM 1355 C CA . GLY A 1 169 ? 6.194 10.495 0.843 1.00 92.56 169 GLY A CA 1
ATOM 1356 C C . GLY A 1 169 ? 6.024 8.968 0.846 1.00 92.56 169 GLY A C 1
ATOM 1357 O O . GLY A 1 169 ? 7.025 8.252 0.869 1.00 92.56 169 GLY A O 1
ATOM 1358 N N . PRO A 1 170 ? 4.776 8.458 0.823 1.00 93.88 170 PRO A N 1
ATOM 1359 C CA . PRO A 1 170 ? 4.494 7.029 0.735 1.00 93.88 170 PRO A CA 1
ATOM 1360 C C . PRO A 1 170 ? 5.120 6.402 -0.510 1.00 93.88 170 PRO A C 1
ATOM 1362 O O . PRO A 1 170 ? 4.983 6.917 -1.629 1.00 93.88 170 PRO A O 1
ATOM 1365 N N . SER A 1 171 ? 5.811 5.289 -0.314 1.00 95.62 171 SER A N 1
ATOM 1366 C CA . SER A 1 171 ? 6.425 4.513 -1.386 1.00 95.62 171 SER A CA 1
ATOM 1367 C C . SER A 1 171 ? 6.352 3.017 -1.109 1.00 95.62 171 SER A C 1
ATOM 1369 O O . SER A 1 171 ? 6.216 2.590 0.039 1.00 95.62 171 SER A O 1
ATOM 1371 N N . MET A 1 172 ? 6.425 2.250 -2.192 1.00 96.12 172 MET A N 1
ATOM 1372 C CA . MET A 1 172 ? 6.451 0.794 -2.211 1.00 96.12 172 MET A CA 1
ATOM 1373 C C . MET A 1 172 ? 7.530 0.366 -3.204 1.00 96.12 172 MET A C 1
ATOM 1375 O O . MET A 1 172 ? 7.429 0.652 -4.397 1.00 96.12 172 MET A O 1
ATOM 1379 N N . THR A 1 173 ? 8.582 -0.273 -2.706 1.00 97.62 173 THR A N 1
ATOM 1380 C CA . THR A 1 173 ? 9.664 -0.834 -3.519 1.00 97.62 173 THR A CA 1
ATOM 1381 C C . THR A 1 173 ? 9.412 -2.322 -3.702 1.00 97.62 173 THR A C 1
ATOM 1383 O O . THR A 1 173 ? 9.219 -3.033 -2.719 1.00 97.62 173 THR A O 1
ATOM 1386 N N . LEU A 1 174 ? 9.394 -2.782 -4.952 1.00 97.19 174 LEU A N 1
ATOM 1387 C CA . LEU A 1 174 ? 9.019 -4.145 -5.321 1.00 97.19 174 LEU A CA 1
ATOM 1388 C C . LEU A 1 174 ? 10.108 -4.821 -6.152 1.00 97.19 174 LEU A C 1
ATOM 1390 O O . LEU A 1 174 ? 10.734 -4.190 -7.006 1.00 97.19 174 LEU A O 1
ATOM 1394 N N . SER A 1 175 ? 10.261 -6.126 -5.941 1.00 95.50 175 SER A N 1
ATOM 1395 C CA . SER A 1 175 ? 11.176 -7.006 -6.664 1.00 95.50 175 SER A CA 1
ATOM 1396 C C . SER A 1 175 ? 10.403 -8.106 -7.372 1.00 95.50 175 SER A C 1
ATOM 1398 O O . SER A 1 175 ? 9.500 -8.692 -6.785 1.00 95.50 175 SER A O 1
ATOM 1400 N N . ASP A 1 176 ? 10.768 -8.429 -8.610 1.00 94.94 176 ASP A N 1
ATOM 1401 C CA . ASP A 1 176 ? 10.217 -9.592 -9.305 1.00 94.94 176 ASP A CA 1
ATOM 1402 C C . ASP A 1 176 ? 11.109 -10.840 -9.236 1.00 94.94 176 ASP A C 1
ATOM 1404 O O . ASP A 1 176 ? 10.861 -11.799 -9.969 1.00 94.94 176 ASP A O 1
ATOM 1408 N N . SER A 1 177 ? 12.093 -10.856 -8.328 1.00 92.38 177 SER A N 1
ATOM 1409 C CA . SER A 1 177 ? 12.877 -12.056 -8.032 1.00 92.38 177 SER A CA 1
ATOM 1410 C C . SER A 1 177 ? 11.996 -13.142 -7.407 1.00 92.38 177 SER A C 1
ATOM 1412 O O . SER A 1 177 ? 11.206 -12.892 -6.491 1.00 92.38 177 SER A O 1
ATOM 1414 N N . LEU A 1 178 ? 12.155 -14.372 -7.899 1.00 89.50 178 LEU A N 1
ATOM 1415 C CA . LEU A 1 178 ? 11.510 -15.568 -7.352 1.00 89.50 178 LEU A CA 1
ATOM 1416 C C . LEU A 1 178 ? 12.247 -16.138 -6.136 1.00 89.50 178 LEU A C 1
ATOM 1418 O O . LEU A 1 178 ? 11.731 -17.047 -5.498 1.00 89.50 178 LEU A O 1
ATOM 1422 N N . GLU A 1 179 ? 13.418 -15.611 -5.788 1.00 86.81 179 GLU A N 1
ATOM 1423 C CA . GLU A 1 179 ? 14.134 -16.018 -4.575 1.00 86.81 179 GLU A CA 1
ATOM 1424 C C . GLU A 1 179 ? 13.724 -15.183 -3.351 1.00 86.81 179 GLU A C 1
ATOM 1426 O O . GLU A 1 179 ? 13.990 -15.570 -2.214 1.00 86.81 179 GLU A O 1
ATOM 1431 N N . MET A 1 180 ? 12.979 -14.091 -3.567 1.00 77.88 180 MET A N 1
ATOM 1432 C CA . MET A 1 180 ? 12.432 -13.254 -2.501 1.00 77.88 180 MET A CA 1
ATOM 1433 C C . MET A 1 180 ? 11.312 -13.937 -1.719 1.00 77.88 180 MET A C 1
ATOM 1435 O O . MET A 1 180 ? 10.353 -14.447 -2.305 1.00 77.88 180 MET A O 1
ATOM 1439 N N . GLY A 1 181 ? 11.364 -13.814 -0.390 1.00 72.88 181 GLY A N 1
ATOM 1440 C CA . GLY A 1 181 ? 10.242 -14.087 0.515 1.00 72.88 181 GLY A CA 1
ATOM 1441 C C . GLY A 1 181 ? 9.565 -15.435 0.262 1.00 72.88 181 GLY A C 1
ATOM 1442 O O . GLY A 1 181 ? 10.191 -16.488 0.362 1.00 72.88 181 GLY A O 1
ATOM 1443 N N . MET A 1 182 ? 8.281 -15.394 -0.108 1.00 70.81 182 MET A N 1
ATOM 1444 C CA . MET A 1 182 ? 7.436 -16.569 -0.376 1.00 70.81 182 MET A CA 1
ATOM 1445 C C . MET A 1 182 ? 7.749 -17.282 -1.700 1.00 70.81 182 MET A C 1
ATOM 1447 O O . MET A 1 182 ? 7.007 -18.170 -2.117 1.00 70.81 182 MET A O 1
ATOM 1451 N N . LYS A 1 183 ? 8.797 -16.865 -2.415 1.00 82.88 183 LYS A N 1
ATOM 1452 C CA . LYS A 1 183 ? 9.148 -17.361 -3.753 1.00 82.88 183 LYS A CA 1
ATOM 1453 C C . LYS A 1 183 ? 8.010 -17.265 -4.773 1.00 82.88 183 LYS A C 1
ATOM 1455 O O . LYS A 1 183 ? 7.921 -18.021 -5.738 1.00 82.88 183 LYS A O 1
ATOM 1460 N N . ASN A 1 184 ? 7.117 -16.305 -4.548 1.00 86.19 184 ASN A N 1
ATOM 1461 C CA . ASN A 1 184 ? 5.984 -15.994 -5.399 1.00 86.19 184 ASN A CA 1
ATOM 1462 C C . ASN A 1 184 ? 5.836 -14.475 -5.458 1.00 86.19 184 ASN A C 1
ATOM 1464 O O . ASN A 1 184 ? 5.443 -13.837 -4.484 1.00 86.19 184 ASN A O 1
ATOM 1468 N N . VAL A 1 185 ? 6.138 -13.901 -6.622 1.00 90.62 185 VAL A N 1
ATOM 1469 C CA . VAL A 1 185 ? 6.154 -12.445 -6.821 1.00 90.62 185 VAL A CA 1
ATOM 1470 C C . VAL A 1 185 ? 4.809 -11.804 -6.473 1.00 90.62 185 VAL A C 1
ATOM 1472 O O . VAL A 1 185 ? 4.770 -10.770 -5.816 1.00 90.62 185 VAL A O 1
ATOM 1475 N N . VAL A 1 186 ? 3.695 -12.421 -6.875 1.00 90.69 186 VAL A N 1
ATOM 1476 C CA . VAL A 1 186 ? 2.356 -11.867 -6.627 1.00 90.69 186 VAL A CA 1
ATOM 1477 C C . VAL A 1 186 ? 2.007 -11.926 -5.141 1.00 90.69 186 VAL A C 1
ATOM 1479 O O . VAL A 1 186 ? 1.484 -10.952 -4.604 1.00 90.69 186 VAL A O 1
ATOM 1482 N N . ALA A 1 187 ? 2.336 -13.027 -4.463 1.00 80.56 187 ALA A N 1
ATOM 1483 C CA . ALA A 1 187 ? 2.134 -13.143 -3.022 1.00 80.56 187 ALA A CA 1
ATOM 1484 C C . ALA A 1 187 ? 2.990 -12.118 -2.261 1.00 80.56 187 ALA A C 1
ATOM 1486 O O . ALA A 1 187 ? 2.476 -11.406 -1.404 1.00 80.56 187 ALA A O 1
ATOM 1487 N N . ASN A 1 188 ? 4.265 -11.957 -2.631 1.00 82.88 188 ASN A N 1
ATOM 1488 C CA . ASN A 1 188 ? 5.144 -10.952 -2.027 1.00 82.88 188 ASN A CA 1
ATOM 1489 C C . ASN A 1 188 ? 4.591 -9.530 -2.229 1.00 82.88 188 ASN A C 1
ATOM 1491 O O . ASN A 1 188 ? 4.676 -8.692 -1.338 1.00 82.88 188 ASN A O 1
ATOM 1495 N N . PHE A 1 189 ? 3.976 -9.240 -3.378 1.00 92.31 189 PHE A N 1
ATOM 1496 C CA . PHE A 1 189 ? 3.339 -7.940 -3.615 1.00 92.31 189 PHE A CA 1
ATOM 1497 C C . PHE A 1 189 ? 2.090 -7.765 -2.751 1.00 92.31 189 PHE A C 1
ATOM 1499 O O . PHE A 1 189 ? 1.829 -6.662 -2.278 1.00 92.31 189 PHE A O 1
ATOM 1506 N N . ALA A 1 190 ? 1.323 -8.835 -2.532 1.00 84.19 190 ALA A N 1
ATOM 1507 C CA . ALA A 1 190 ? 0.171 -8.811 -1.637 1.00 84.19 190 ALA A CA 1
ATOM 1508 C C . ALA A 1 190 ? 0.594 -8.568 -0.182 1.00 84.19 190 ALA A C 1
ATOM 1510 O O . ALA A 1 190 ? -0.090 -7.815 0.508 1.00 84.19 190 ALA A O 1
ATOM 1511 N N . HIS A 1 191 ? 1.733 -9.124 0.242 1.00 79.44 191 HIS A N 1
ATOM 1512 C CA . HIS A 1 191 ? 2.358 -8.816 1.528 1.00 79.44 191 HIS A CA 1
ATOM 1513 C C . HIS A 1 191 ? 2.679 -7.328 1.649 1.00 79.44 191 HIS A C 1
ATOM 1515 O O . HIS A 1 191 ? 2.207 -6.661 2.565 1.00 79.44 191 HIS A O 1
ATOM 1521 N N . GLU A 1 192 ? 3.418 -6.779 0.686 1.00 87.25 192 GLU A N 1
ATOM 1522 C CA . GLU A 1 192 ? 3.757 -5.356 0.684 1.00 87.25 192 GLU A CA 1
ATOM 1523 C C . GLU A 1 192 ? 2.519 -4.449 0.655 1.00 87.25 192 GLU A C 1
ATOM 1525 O O . GLU A 1 192 ? 2.492 -3.393 1.283 1.00 87.25 192 GLU A O 1
ATOM 1530 N N . MET A 1 193 ? 1.463 -4.868 -0.043 1.00 87.56 193 MET A N 1
ATOM 1531 C CA . MET A 1 193 ? 0.194 -4.148 -0.088 1.00 87.56 193 MET A CA 1
ATOM 1532 C C . MET A 1 193 ? -0.473 -4.045 1.285 1.00 87.56 193 MET A C 1
ATOM 1534 O O . MET A 1 193 ? -1.045 -3.000 1.583 1.00 87.56 193 MET A O 1
ATOM 1538 N N . GLY A 1 194 ? -0.357 -5.067 2.135 1.00 78.31 194 GLY A N 1
ATOM 1539 C CA . GLY A 1 194 ? -0.912 -5.028 3.487 1.00 78.31 194 GLY A CA 1
ATOM 1540 C C . GLY A 1 194 ? -0.329 -3.892 4.331 1.00 78.31 194 GLY A C 1
ATOM 1541 O O . GLY A 1 194 ? -1.079 -3.194 5.015 1.00 78.31 194 GLY A O 1
ATOM 1542 N N . HIS A 1 195 ? 0.967 -3.592 4.173 1.00 80.31 195 HIS A N 1
ATOM 1543 C CA . HIS A 1 195 ? 1.607 -2.457 4.852 1.00 80.31 195 HIS A CA 1
ATOM 1544 C C . HIS A 1 195 ? 0.945 -1.119 4.498 1.00 80.31 195 HIS A C 1
ATOM 1546 O O . HIS A 1 195 ? 0.840 -0.240 5.352 1.00 80.31 195 HIS A O 1
ATOM 1552 N N . LEU A 1 196 ? 0.416 -0.941 3.281 1.00 81.56 196 LEU A N 1
ATOM 1553 C CA . LEU A 1 196 ? -0.267 0.304 2.895 1.00 81.56 196 LEU A CA 1
ATOM 1554 C C . LEU A 1 196 ? -1.524 0.572 3.710 1.00 81.56 196 LEU A C 1
ATOM 1556 O O . LEU A 1 196 ? -1.900 1.732 3.870 1.00 81.56 196 LEU A O 1
ATOM 1560 N N . PHE A 1 197 ? -2.175 -0.467 4.220 1.00 70.75 197 PHE A N 1
ATOM 1561 C CA . PHE A 1 197 ? -3.356 -0.324 5.063 1.00 70.75 197 PHE A CA 1
ATOM 1562 C C . PHE A 1 197 ? -2.992 -0.087 6.538 1.00 70.75 197 PHE A C 1
ATOM 1564 O O . PHE A 1 197 ? -3.859 0.273 7.324 1.00 70.75 197 PHE A O 1
ATOM 1571 N N . GLY A 1 198 ? -1.692 -0.100 6.851 1.00 57.28 198 GLY A N 1
ATOM 1572 C CA . GLY A 1 198 ? -1.078 0.500 8.031 1.00 57.28 198 GLY A CA 1
ATOM 1573 C C . GLY A 1 198 ? -1.140 -0.341 9.304 1.00 57.28 198 GLY A C 1
ATOM 1574 O O . GLY A 1 198 ? -2.066 -1.109 9.524 1.00 57.28 198 GLY A O 1
ATOM 1575 N N . ASP A 1 199 ? -0.174 -0.087 10.191 1.00 50.75 199 ASP A N 1
ATOM 1576 C CA . ASP A 1 199 ? -0.046 -0.728 11.510 1.00 50.75 199 ASP A CA 1
ATOM 1577 C C . ASP A 1 199 ? -0.807 0.000 12.635 1.00 50.75 199 ASP A C 1
ATOM 1579 O O . ASP A 1 199 ? -0.803 -0.454 13.776 1.00 50.75 199 ASP A O 1
ATOM 1583 N N . GLY A 1 200 ? -1.414 1.164 12.364 1.00 44.28 200 GLY A N 1
ATOM 1584 C CA . GLY A 1 200 ? -1.630 2.166 13.420 1.00 44.28 200 GLY A CA 1
ATOM 1585 C C . GLY A 1 200 ? -2.970 2.887 13.456 1.00 44.28 200 GLY A C 1
ATOM 1586 O O . GLY A 1 200 ? -3.097 3.849 14.207 1.00 44.28 200 GLY A O 1
ATOM 1587 N N . ASN A 1 201 ? -3.964 2.507 12.653 1.00 43.69 201 ASN A N 1
ATOM 1588 C CA . ASN A 1 201 ? -5.134 3.374 12.506 1.00 43.69 201 ASN A CA 1
ATOM 1589 C C . ASN A 1 201 ? -6.431 2.604 12.225 1.00 43.69 201 ASN A C 1
ATOM 1591 O O . ASN A 1 201 ? -7.277 3.080 11.483 1.00 43.69 201 ASN A O 1
ATOM 1595 N N . PHE A 1 202 ? -6.577 1.420 12.833 1.00 55.09 202 PHE A N 1
ATOM 1596 C CA . PHE A 1 202 ? -7.834 0.670 12.886 1.00 55.09 202 PHE A CA 1
ATOM 1597 C C . PHE A 1 202 ? -8.961 1.568 13.419 1.00 55.09 202 PHE A C 1
ATOM 1599 O O . PHE A 1 202 ? -9.080 1.807 14.623 1.00 55.09 202 PHE A O 1
ATOM 1606 N N . GLU A 1 203 ? -9.777 2.081 12.500 1.00 59.91 203 GLU A N 1
ATOM 1607 C CA . GLU A 1 203 ? -11.018 2.779 12.810 1.00 59.91 203 GLU A CA 1
ATOM 1608 C C . GLU A 1 203 ? -12.068 1.715 13.070 1.00 59.91 203 GLU A C 1
ATOM 1610 O O . GLU A 1 203 ? -12.789 1.271 12.180 1.00 59.91 203 GLU A O 1
ATOM 1615 N N . CYS A 1 204 ? -12.104 1.272 14.317 1.00 65.69 204 CYS A N 1
ATOM 1616 C CA . CYS A 1 204 ? -13.099 0.346 14.821 1.00 65.69 204 CYS A CA 1
ATOM 1617 C C . CYS A 1 204 ? -14.533 0.770 14.454 1.00 65.69 204 CYS A C 1
ATOM 1619 O O . CYS A 1 204 ? -15.392 -0.077 14.221 1.00 65.69 204 CYS A O 1
ATOM 1621 N N . GLU A 1 205 ? -14.762 2.084 14.344 1.00 73.81 205 GLU A N 1
ATOM 1622 C CA . GLU A 1 205 ? -16.004 2.707 13.889 1.00 73.81 205 GLU A CA 1
ATOM 1623 C C . GLU A 1 205 ? -16.423 2.310 12.465 1.00 73.81 205 GLU A C 1
ATOM 1625 O O . GLU A 1 205 ? -17.609 2.339 12.145 1.00 73.81 205 GLU A O 1
ATOM 1630 N N . SER A 1 206 ? -15.466 1.945 11.611 1.00 61.44 206 SER A N 1
ATOM 1631 C CA . SER A 1 206 ? -15.689 1.602 10.201 1.00 61.44 206 SER A CA 1
ATOM 1632 C C . SER A 1 206 ? -16.111 0.147 9.985 1.00 61.44 206 SER A C 1
ATOM 1634 O O . SER A 1 206 ? -16.375 -0.259 8.854 1.00 61.44 206 SER A O 1
ATOM 1636 N N . LEU A 1 207 ? -16.167 -0.662 11.045 1.00 65.62 207 LEU A N 1
ATOM 1637 C CA . LEU A 1 207 ? -16.593 -2.051 10.944 1.00 65.62 207 LEU A CA 1
ATOM 1638 C C . LEU A 1 207 ? -18.110 -2.160 10.754 1.00 65.62 207 LEU A C 1
ATOM 1640 O O . LEU A 1 207 ? -18.886 -1.386 11.314 1.00 65.62 207 LEU A O 1
ATOM 1644 N N . SER A 1 208 ? -18.525 -3.163 9.978 1.00 66.88 208 SER A N 1
ATOM 1645 C CA . SER A 1 208 ? -19.884 -3.287 9.432 1.00 66.88 208 SER A CA 1
ATOM 1646 C C . SER A 1 208 ? -21.013 -3.251 10.468 1.00 66.88 208 SER A C 1
ATOM 1648 O O . SER A 1 208 ? -22.106 -2.784 10.157 1.00 66.88 208 SER A O 1
ATOM 1650 N N . ASP A 1 209 ? -20.773 -3.711 11.696 1.00 77.56 209 ASP A N 1
ATOM 1651 C CA . ASP A 1 209 ? -21.749 -3.748 12.787 1.00 77.56 209 ASP A CA 1
ATOM 1652 C C . ASP A 1 209 ? -21.386 -2.845 13.982 1.00 77.56 209 ASP A C 1
ATOM 1654 O O . ASP A 1 209 ? -21.967 -2.993 15.063 1.00 77.56 209 ASP A O 1
ATOM 1658 N N . TYR A 1 210 ? -20.479 -1.874 13.797 1.00 81.00 210 TYR A N 1
ATOM 1659 C CA . TYR A 1 210 ? -20.043 -0.968 14.865 1.00 81.00 210 TYR A CA 1
ATOM 1660 C C . TYR A 1 210 ? -21.196 -0.172 15.484 1.00 81.00 210 TYR A C 1
ATOM 1662 O O . TYR A 1 210 ? -21.329 -0.138 16.706 1.00 81.00 210 TYR A O 1
ATOM 1670 N N . GLU A 1 211 ? -22.054 0.458 14.673 1.00 89.31 211 GLU A N 1
ATOM 1671 C CA . GLU A 1 211 ? -23.160 1.269 15.204 1.00 89.31 211 GLU A CA 1
ATOM 1672 C C . GLU A 1 211 ? -24.145 0.412 16.014 1.00 89.31 211 GLU A C 1
ATOM 1674 O O . GLU A 1 211 ? -24.568 0.813 17.099 1.00 89.31 211 GLU A O 1
ATOM 1679 N N . ALA A 1 212 ? -24.413 -0.822 15.573 1.00 91.31 212 ALA A N 1
ATOM 1680 C CA . ALA A 1 212 ? -25.239 -1.765 16.322 1.00 91.31 212 ALA A CA 1
ATOM 1681 C C . ALA A 1 212 ? -24.579 -2.177 17.655 1.00 91.31 212 ALA A C 1
ATOM 1683 O O . ALA A 1 212 ? -25.243 -2.242 18.693 1.00 91.31 212 ALA A O 1
ATOM 1684 N N . ALA A 1 213 ? -23.263 -2.415 17.662 1.00 93.50 213 ALA A N 1
ATOM 1685 C CA . ALA A 1 213 ? -22.508 -2.693 18.884 1.00 93.50 213 ALA A CA 1
ATOM 1686 C C . ALA A 1 213 ? -22.500 -1.492 19.846 1.00 93.50 213 ALA A C 1
ATOM 1688 O O . ALA A 1 213 ? -22.711 -1.645 21.052 1.00 93.50 213 ALA A O 1
ATOM 1689 N N . LYS A 1 214 ? -22.341 -0.277 19.318 1.00 95.62 214 LYS A N 1
ATOM 1690 C CA . LYS A 1 214 ? -22.391 0.981 20.069 1.00 95.62 214 LYS A CA 1
ATOM 1691 C C . LYS A 1 214 ? -23.752 1.211 20.723 1.00 95.62 214 LYS A C 1
ATOM 1693 O O . LYS A 1 214 ? -23.794 1.592 21.894 1.00 95.62 214 LYS A O 1
ATOM 1698 N N . GLU A 1 215 ? -24.859 0.923 20.040 1.00 96.62 215 GLU A N 1
ATOM 1699 C CA . GLU A 1 215 ? -26.195 0.969 20.650 1.00 96.62 215 GLU A CA 1
ATOM 1700 C C . GLU A 1 215 ? -26.316 -0.001 21.836 1.00 96.62 215 GLU A C 1
ATOM 1702 O O . GLU A 1 215 ? -26.825 0.375 22.898 1.00 96.62 215 GLU A O 1
ATOM 1707 N N . ARG A 1 216 ? -25.766 -1.219 21.715 1.00 97.00 216 ARG A N 1
ATOM 1708 C CA . ARG A 1 216 ? -25.724 -2.198 22.818 1.00 97.00 216 ARG A CA 1
ATOM 1709 C C . ARG A 1 216 ? -24.875 -1.710 23.994 1.00 97.00 216 ARG A C 1
ATOM 1711 O O . ARG A 1 216 ? -25.280 -1.882 25.149 1.00 97.00 216 ARG A O 1
ATOM 1718 N N . VAL A 1 217 ? -23.749 -1.039 23.735 1.00 96.56 217 VAL A N 1
ATOM 1719 C CA . VAL A 1 217 ? -22.943 -0.379 24.779 1.00 96.56 217 VAL A CA 1
ATOM 1720 C C . VAL A 1 217 ? -23.759 0.688 25.510 1.00 96.56 217 VAL A C 1
ATOM 1722 O O . VAL A 1 217 ? -23.772 0.706 26.746 1.00 96.56 217 VAL A O 1
ATOM 1725 N N . ILE A 1 218 ? -24.462 1.558 24.778 1.00 96.38 218 ILE A N 1
ATOM 1726 C CA . ILE A 1 218 ? -25.279 2.639 25.351 1.00 96.38 218 ILE A CA 1
ATOM 1727 C C . ILE A 1 218 ? -26.409 2.064 26.215 1.00 96.38 218 ILE A C 1
ATOM 1729 O O . ILE A 1 218 ? -26.560 2.467 27.374 1.00 96.38 218 ILE A O 1
ATOM 1733 N N . ALA A 1 219 ? -27.148 1.080 25.693 1.00 96.00 219 ALA A N 1
ATOM 1734 C CA . ALA A 1 219 ? -28.258 0.434 26.389 1.00 96.00 219 ALA A CA 1
ATOM 1735 C C . ALA A 1 219 ? -27.807 -0.228 27.702 1.00 96.00 219 ALA A C 1
ATOM 1737 O O . ALA A 1 219 ? -28.417 -0.029 28.757 1.00 96.00 219 ALA A O 1
ATOM 1738 N N . ARG A 1 220 ? -26.690 -0.968 27.674 1.00 95.56 220 ARG A N 1
ATOM 1739 C CA . ARG A 1 220 ? -26.171 -1.687 28.849 1.00 95.56 220 ARG A CA 1
ATOM 1740 C C . ARG A 1 220 ? -25.547 -0.763 29.897 1.00 95.56 220 ARG A C 1
ATOM 1742 O O . ARG A 1 220 ? -25.573 -1.082 31.084 1.00 95.56 220 ARG A O 1
ATOM 1749 N N . SER A 1 221 ? -25.035 0.393 29.475 1.00 94.31 221 SER A N 1
ATOM 1750 C CA . SER A 1 221 ? -24.399 1.383 30.357 1.00 94.31 221 SER A CA 1
ATOM 1751 C C . SER A 1 221 ? -25.396 2.294 31.091 1.00 94.31 221 SER A C 1
ATOM 1753 O O . SER A 1 221 ? -24.973 3.124 31.895 1.00 94.31 221 SER A O 1
ATOM 1755 N N . LYS A 1 222 ? -26.711 2.158 30.838 1.00 93.19 222 LYS A N 1
ATOM 1756 C CA . LYS A 1 222 ? -27.798 2.909 31.508 1.00 93.19 222 LYS A CA 1
ATOM 1757 C C . LYS A 1 222 ? -27.586 4.435 31.517 1.00 93.19 222 LYS A C 1
ATOM 1759 O O . LYS A 1 222 ? -27.893 5.102 32.500 1.00 93.19 222 LYS A O 1
ATOM 1764 N N . GLY A 1 223 ? -27.024 4.981 30.436 1.00 88.00 223 GLY A N 1
ATOM 1765 C CA . GLY A 1 223 ? -26.768 6.419 30.287 1.00 88.00 223 GLY A CA 1
ATOM 1766 C C . GLY A 1 223 ? -25.544 6.963 31.038 1.00 88.00 223 GLY A C 1
ATOM 1767 O O . GLY A 1 223 ? -25.329 8.172 31.034 1.00 88.00 223 GLY A O 1
ATOM 1768 N N . ASN A 1 224 ? -24.714 6.117 31.662 1.00 96.31 224 ASN A N 1
ATOM 1769 C CA . ASN A 1 224 ? -23.457 6.565 32.265 1.00 96.31 224 ASN A CA 1
ATOM 1770 C C . ASN A 1 224 ? -22.403 6.849 31.178 1.00 96.31 224 ASN A C 1
ATOM 1772 O O . ASN A 1 224 ? -21.801 5.928 30.625 1.00 96.31 224 ASN A O 1
ATOM 1776 N N . THR A 1 225 ? -22.155 8.130 30.904 1.00 95.00 225 THR A N 1
ATOM 1777 C CA . THR A 1 225 ? -21.253 8.596 29.837 1.00 95.00 225 THR A CA 1
ATOM 1778 C C . THR A 1 225 ? -19.825 8.063 29.952 1.00 95.00 225 THR A C 1
ATOM 1780 O O . THR A 1 225 ? -19.212 7.737 28.938 1.00 95.00 225 THR A O 1
ATOM 1783 N N . GLU A 1 226 ? -19.290 7.936 31.166 1.00 94.44 226 GLU A N 1
ATOM 1784 C CA . GLU A 1 226 ? -17.921 7.449 31.373 1.00 94.44 226 GLU A CA 1
ATOM 1785 C C . GLU A 1 226 ? -17.812 5.949 31.079 1.00 94.44 226 GLU A C 1
ATOM 1787 O O . GLU A 1 226 ? -16.881 5.489 30.419 1.00 94.44 226 GLU A O 1
ATOM 1792 N N . THR A 1 227 ? -18.829 5.189 31.490 1.00 94.38 227 THR A N 1
ATOM 1793 C CA . THR A 1 227 ? -18.931 3.755 31.188 1.00 94.38 227 THR A CA 1
ATOM 1794 C C . THR A 1 227 ? -19.084 3.517 29.687 1.00 94.38 227 THR A C 1
ATOM 1796 O O . THR A 1 227 ? -18.440 2.620 29.149 1.00 94.38 227 THR A O 1
ATOM 1799 N N . ILE A 1 228 ? -19.872 4.354 28.999 1.00 94.12 228 ILE A N 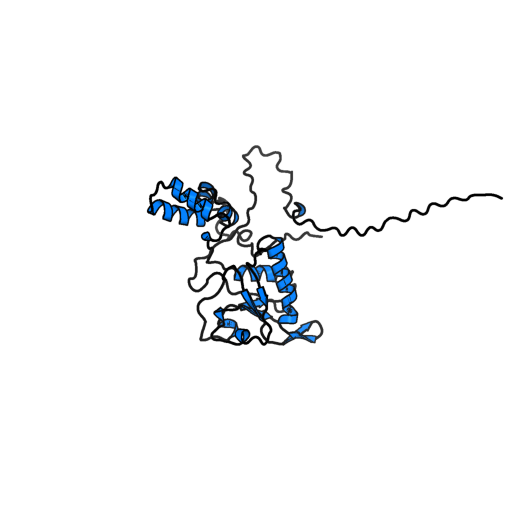1
ATOM 1800 C CA . ILE A 1 228 ? -20.028 4.298 27.540 1.00 94.12 228 ILE A CA 1
ATOM 1801 C C . ILE A 1 228 ? -18.675 4.507 26.859 1.00 94.12 228 ILE A C 1
ATOM 1803 O O . ILE A 1 228 ? -18.250 3.648 26.094 1.00 94.12 228 ILE A O 1
ATOM 1807 N N . LYS A 1 229 ? -17.963 5.598 27.173 1.00 90.81 229 LYS A N 1
ATOM 1808 C CA . LYS A 1 229 ? -16.646 5.886 26.578 1.00 90.81 229 LYS A CA 1
ATOM 1809 C C . LYS A 1 229 ? -15.655 4.746 26.802 1.00 90.81 229 LYS A C 1
ATOM 1811 O O . LYS A 1 229 ? -14.997 4.311 25.860 1.00 90.81 229 LYS A O 1
ATOM 1816 N N . LYS A 1 230 ? -15.579 4.234 28.035 1.00 91.00 230 LYS A N 1
ATOM 1817 C CA . LYS A 1 230 ? -14.693 3.121 28.390 1.00 91.00 230 LYS A CA 1
ATOM 1818 C C . LYS A 1 230 ? -15.018 1.854 27.595 1.00 91.00 230 LYS A C 1
ATOM 1820 O O . LYS A 1 230 ? -14.107 1.232 27.060 1.00 91.00 230 LYS A O 1
ATOM 1825 N N . ASN A 1 231 ? -16.293 1.479 27.512 1.00 93.12 231 ASN A N 1
ATOM 1826 C CA . ASN A 1 231 ? -16.722 0.261 26.826 1.00 93.12 231 ASN A CA 1
ATOM 1827 C C . ASN A 1 231 ? -16.594 0.367 25.303 1.00 93.12 231 ASN A C 1
ATOM 1829 O O . ASN A 1 231 ? -16.200 -0.612 24.682 1.00 93.12 231 ASN A O 1
ATOM 1833 N N . LEU A 1 232 ? -16.853 1.540 24.713 1.00 89.56 232 LEU A N 1
ATOM 1834 C CA . LEU A 1 232 ? -16.604 1.779 23.287 1.00 89.56 232 LEU A CA 1
ATOM 1835 C C . LEU A 1 232 ? -15.116 1.637 22.956 1.00 89.56 232 LEU A C 1
ATOM 1837 O O . LEU A 1 232 ? -14.762 0.981 21.986 1.00 89.56 232 LEU A O 1
ATOM 1841 N N . LEU A 1 233 ? -14.229 2.184 23.790 1.00 83.56 233 LEU A N 1
ATOM 1842 C CA . LEU A 1 233 ? -12.792 2.011 23.589 1.00 83.56 233 LEU A CA 1
ATOM 1843 C C . LEU A 1 233 ? -12.360 0.548 23.776 1.00 83.56 233 LEU A C 1
ATOM 1845 O O . LEU A 1 233 ? -11.521 0.051 23.029 1.00 83.56 233 LEU A O 1
ATOM 1849 N N . ALA A 1 234 ? -12.912 -0.137 24.779 1.00 82.62 234 ALA A N 1
ATOM 1850 C CA . ALA A 1 234 ? -12.549 -1.511 25.105 1.00 82.62 234 ALA A CA 1
ATOM 1851 C C . ALA A 1 234 ? -13.065 -2.521 24.068 1.00 82.62 234 ALA A C 1
ATOM 1853 O O . ALA A 1 234 ? -12.303 -3.394 23.669 1.00 82.62 234 ALA A O 1
ATOM 1854 N N . MET A 1 235 ? -14.289 -2.372 23.544 1.00 88.25 235 MET A N 1
ATOM 1855 C CA . MET A 1 235 ? -14.806 -3.260 22.487 1.00 88.25 235 MET A CA 1
ATOM 1856 C C . MET A 1 235 ? -13.997 -3.174 21.185 1.00 88.25 235 MET A C 1
ATOM 1858 O O . MET A 1 235 ? -14.081 -4.068 20.357 1.00 88.25 235 MET A O 1
ATOM 1862 N N . CYS A 1 236 ? -13.202 -2.114 21.024 1.00 77.44 236 CYS A N 1
ATOM 1863 C CA . CYS A 1 236 ? -12.300 -1.885 19.899 1.00 77.44 236 CYS A CA 1
ATOM 1864 C C . CYS A 1 236 ? -10.861 -2.356 20.139 1.00 77.44 236 CYS A C 1
ATOM 1866 O O . CYS A 1 236 ? -9.995 -2.114 19.304 1.00 77.44 236 CYS A O 1
ATOM 1868 N N . LYS A 1 237 ? -10.570 -2.954 21.297 1.00 72.56 237 LYS A N 1
ATOM 1869 C CA . LYS A 1 237 ? -9.212 -3.376 21.693 1.00 72.56 237 LYS A CA 1
ATOM 1870 C C . LYS A 1 237 ? -9.168 -4.747 22.360 1.00 72.56 237 LYS A C 1
ATOM 1872 O O . LYS A 1 237 ? -8.103 -5.346 22.474 1.00 72.56 237 LYS A O 1
ATOM 1877 N N . ASP A 1 238 ? -10.309 -5.221 22.839 1.00 73.38 238 ASP A N 1
ATOM 1878 C CA . ASP A 1 238 ? -10.445 -6.450 23.595 1.00 73.38 238 ASP A CA 1
ATOM 1879 C C . ASP A 1 238 ? -11.600 -7.286 23.039 1.00 73.38 238 ASP A C 1
ATOM 1881 O O . ASP A 1 238 ? -12.757 -6.858 23.055 1.00 73.38 238 ASP A O 1
ATOM 1885 N N . GLN A 1 239 ? -11.288 -8.503 22.588 1.00 73.81 239 GLN A N 1
ATOM 1886 C CA . GLN A 1 239 ? -12.290 -9.444 22.100 1.00 73.81 239 GLN A CA 1
ATOM 1887 C C . GLN A 1 239 ? -13.299 -9.842 23.180 1.00 73.81 239 GLN A C 1
ATOM 1889 O O . GLN A 1 239 ? -14.467 -10.043 22.866 1.00 73.81 239 GLN A O 1
ATOM 1894 N N . ALA A 1 240 ? -12.905 -9.941 24.454 1.00 81.94 240 ALA A N 1
ATOM 1895 C CA . ALA A 1 240 ? -13.869 -10.296 25.495 1.00 81.94 240 ALA A CA 1
ATOM 1896 C C . ALA A 1 240 ? 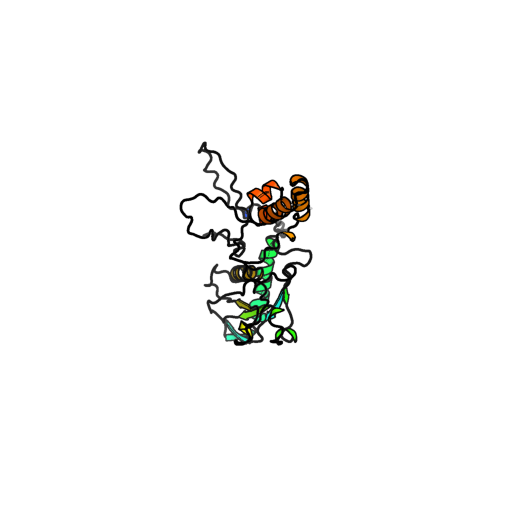-14.964 -9.222 25.601 1.00 81.94 240 ALA A C 1
ATOM 1898 O O . ALA A 1 240 ? -16.154 -9.538 25.682 1.00 81.94 240 ALA A O 1
ATOM 1899 N N . THR A 1 241 ? -14.569 -7.952 25.511 1.00 86.44 241 THR A N 1
ATOM 1900 C CA . THR A 1 241 ? -15.485 -6.815 25.463 1.00 86.44 241 THR A CA 1
ATOM 1901 C C . THR A 1 241 ? -16.245 -6.740 24.134 1.00 86.44 241 THR A C 1
ATOM 1903 O O . THR A 1 241 ? -17.450 -6.503 24.153 1.00 86.44 241 THR A O 1
ATOM 1906 N N . ALA A 1 242 ? -15.607 -6.983 22.986 1.00 86.12 242 ALA A N 1
ATOM 1907 C CA . ALA A 1 242 ? -16.293 -7.049 21.691 1.00 86.12 242 ALA A CA 1
ATOM 1908 C C . ALA A 1 242 ? -17.397 -8.121 21.690 1.00 86.12 242 ALA A C 1
ATOM 1910 O O . ALA A 1 242 ? -18.545 -7.827 21.362 1.00 86.12 242 ALA A O 1
ATOM 1911 N N . ASN A 1 243 ? -17.086 -9.330 22.161 1.00 89.31 243 ASN A N 1
ATOM 1912 C CA . ASN A 1 243 ? -18.034 -10.431 22.322 1.00 89.31 243 ASN A CA 1
ATOM 1913 C C . ASN A 1 243 ? -19.171 -10.074 23.291 1.00 89.31 243 ASN A C 1
ATOM 1915 O O . ASN A 1 243 ? -20.333 -10.369 23.025 1.00 89.31 243 ASN A O 1
ATOM 1919 N N . LEU A 1 244 ? -18.862 -9.384 24.398 1.00 93.31 244 LEU A N 1
ATOM 1920 C CA . LEU A 1 244 ? -19.861 -8.920 25.370 1.00 93.31 244 LEU A CA 1
ATOM 1921 C C . LEU A 1 244 ? -20.929 -8.008 24.743 1.00 93.31 244 LEU A C 1
ATOM 1923 O O . LEU A 1 244 ? -22.064 -7.968 25.233 1.00 93.31 244 LEU A O 1
ATOM 1927 N N . PHE A 1 245 ? -20.552 -7.268 23.700 1.00 95.56 245 PHE A N 1
ATOM 1928 C CA . PHE A 1 245 ? -21.423 -6.384 22.931 1.00 95.56 245 PHE A CA 1
ATOM 1929 C C . PHE A 1 245 ? -21.739 -6.935 21.539 1.00 95.56 245 PHE A C 1
ATOM 1931 O O . PHE A 1 245 ? -22.169 -6.170 20.678 1.00 95.56 245 PHE A O 1
ATOM 1938 N N . GLU A 1 246 ? -21.557 -8.241 21.318 1.00 92.50 246 GLU A N 1
ATOM 1939 C CA . GLU A 1 246 ? -21.872 -8.934 20.061 1.00 92.50 246 GLU A CA 1
ATOM 1940 C C . GLU A 1 246 ? -21.298 -8.207 18.833 1.00 92.50 246 GLU A C 1
ATOM 1942 O O . GLU A 1 246 ? -21.945 -8.089 17.795 1.00 92.50 246 GLU A O 1
ATOM 1947 N N . PHE A 1 247 ? -20.110 -7.621 18.981 1.00 86.75 247 PHE A N 1
ATOM 1948 C CA . PHE A 1 247 ? -19.454 -6.857 17.935 1.00 86.75 247 PHE A CA 1
ATOM 1949 C C . PHE A 1 247 ? -18.645 -7.803 17.047 1.00 86.75 247 PHE A C 1
ATOM 1951 O O . PHE A 1 247 ? -17.453 -8.027 17.254 1.00 86.75 247 PHE A O 1
ATOM 1958 N N . THR A 1 248 ? -19.324 -8.384 16.065 1.00 77.31 248 THR A N 1
ATOM 1959 C CA . THR A 1 248 ? -18.797 -9.430 15.186 1.00 77.31 248 THR A CA 1
ATOM 1960 C C . THR A 1 248 ? -17.669 -8.901 14.312 1.00 77.31 248 THR A C 1
ATOM 1962 O O . THR A 1 248 ? -16.673 -9.595 14.127 1.00 77.31 248 THR A O 1
ATOM 1965 N N . GLY A 1 249 ? -17.773 -7.656 13.836 1.00 67.12 249 GLY A N 1
ATOM 1966 C CA . GLY A 1 249 ? -16.679 -6.952 13.183 1.00 67.12 249 GLY A CA 1
ATOM 1967 C C . GLY A 1 249 ? -15.426 -6.993 14.052 1.00 67.12 249 GLY A C 1
ATOM 1968 O O . GLY A 1 249 ? -14.443 -7.619 13.681 1.00 67.12 249 GLY A O 1
ATOM 1969 N N . ALA A 1 250 ? -15.458 -6.435 15.259 1.00 68.12 250 ALA A N 1
ATOM 1970 C CA . ALA A 1 250 ? -14.275 -6.431 16.117 1.00 68.12 250 ALA A CA 1
ATOM 1971 C C . ALA A 1 250 ? -13.784 -7.850 16.464 1.00 68.12 250 ALA A C 1
ATOM 1973 O O . ALA A 1 250 ? -12.582 -8.088 16.473 1.00 68.12 250 ALA A O 1
ATOM 1974 N N . MET A 1 251 ? -14.674 -8.825 16.660 1.00 70.94 251 MET A N 1
ATOM 1975 C CA . MET A 1 251 ? -14.285 -10.224 16.899 1.00 70.94 251 MET A CA 1
ATOM 1976 C C . MET A 1 251 ? -13.517 -10.869 15.737 1.00 70.94 251 MET A C 1
ATOM 1978 O O . MET A 1 251 ? -12.686 -11.743 15.971 1.00 70.94 251 MET A O 1
ATOM 1982 N N . ASN A 1 252 ? -13.768 -10.430 14.503 1.00 60.50 252 ASN A N 1
ATOM 1983 C CA . ASN A 1 252 ? -13.073 -10.918 13.311 1.00 60.50 252 ASN A CA 1
ATOM 1984 C C . ASN A 1 252 ? -11.733 -10.216 13.053 1.00 60.50 252 ASN A C 1
ATOM 1986 O O . ASN A 1 252 ? -10.957 -10.700 12.232 1.00 60.50 252 ASN A O 1
ATOM 1990 N N . TRP A 1 253 ? -11.490 -9.070 13.696 1.00 57.91 253 TRP A N 1
ATOM 1991 C CA . TRP A 1 253 ? -10.364 -8.184 13.377 1.00 57.91 253 TRP A CA 1
ATOM 1992 C C . TRP A 1 253 ? -9.413 -7.935 14.559 1.00 57.91 253 TRP A C 1
ATOM 1994 O O . TRP A 1 253 ? -8.239 -7.645 14.338 1.00 57.91 253 TRP A O 1
ATOM 2004 N N . LEU A 1 254 ? -9.876 -8.052 15.808 1.00 57.50 254 LEU A N 1
ATOM 2005 C CA . LEU A 1 254 ? -9.057 -7.843 17.005 1.00 57.50 254 LEU A CA 1
ATOM 2006 C C . LEU A 1 254 ? -8.217 -9.078 17.358 1.00 57.50 254 LEU A C 1
ATOM 2008 O O . LEU A 1 254 ? -8.683 -10.202 17.177 1.00 57.50 254 LEU A O 1
ATOM 2012 N N . PRO A 1 255 ? -7.019 -8.905 17.942 1.00 53.22 255 PRO A N 1
ATOM 2013 C CA . PRO A 1 255 ? -6.196 -10.020 18.398 1.00 53.22 255 PRO A CA 1
ATOM 2014 C C . PRO A 1 255 ? -6.799 -10.734 19.622 1.00 53.22 255 PRO A C 1
ATOM 2016 O O . PRO A 1 255 ? -7.441 -10.127 20.483 1.00 53.22 255 PRO A O 1
ATOM 2019 N N . LEU A 1 256 ? -6.540 -12.040 19.734 1.00 52.59 256 LEU A N 1
ATOM 2020 C CA . LEU A 1 256 ? -6.892 -12.850 20.904 1.00 52.59 256 LEU A CA 1
ATOM 2021 C C . LEU A 1 256 ? -5.965 -12.504 22.082 1.00 52.59 256 LEU A C 1
ATOM 2023 O O . LEU A 1 256 ? -4.758 -12.713 22.003 1.00 52.59 256 LEU A O 1
ATOM 2027 N N . GLN A 1 257 ? -6.512 -12.039 23.210 1.00 48.59 257 GLN A N 1
ATOM 2028 C CA . GLN A 1 257 ? -5.708 -11.692 24.398 1.00 48.59 257 GLN A CA 1
ATOM 2029 C C . GLN A 1 257 ? -5.175 -12.910 25.188 1.00 48.59 257 GLN A C 1
ATOM 2031 O O . GLN A 1 257 ? -4.412 -12.743 26.138 1.00 48.59 257 GLN A O 1
ATOM 2036 N N . PHE A 1 258 ? -5.532 -14.143 24.808 1.00 43.19 258 PHE A N 1
ATOM 2037 C CA . PHE A 1 258 ? -5.229 -15.351 25.586 1.00 43.19 258 PHE A CA 1
ATOM 2038 C C . PHE A 1 258 ? -4.650 -16.489 24.736 1.00 43.19 258 PHE A C 1
ATOM 2040 O O . PHE A 1 258 ? -5.288 -17.518 24.543 1.00 43.19 258 PHE A O 1
ATOM 2047 N N . ALA A 1 259 ? -3.400 -16.354 24.295 1.00 41.12 259 ALA A N 1
ATOM 2048 C CA . ALA A 1 259 ? -2.568 -17.518 23.995 1.00 41.12 259 ALA A CA 1
ATOM 2049 C C . ALA A 1 259 ? -1.701 -17.816 25.226 1.00 41.12 259 ALA A C 1
ATOM 2051 O O . ALA A 1 259 ? -0.579 -17.329 25.375 1.00 41.12 259 ALA A O 1
ATOM 2052 N N . THR A 1 260 ? -2.247 -18.568 26.184 1.00 40.91 260 THR A N 1
ATOM 2053 C CA . THR A 1 260 ? -1.490 -18.975 27.367 1.00 40.91 260 THR A CA 1
ATOM 2054 C C . THR A 1 260 ? -0.628 -20.208 27.086 1.00 40.91 260 THR A C 1
ATOM 2056 O O . THR A 1 260 ? -0.977 -21.302 27.512 1.00 40.91 260 THR A O 1
ATOM 2059 N N . GLY A 1 261 ? 0.500 -20.032 26.391 1.00 41.12 261 GLY A N 1
ATOM 2060 C CA . GLY A 1 261 ? 1.517 -21.074 26.158 1.00 41.12 261 GLY A CA 1
ATOM 2061 C C . GLY A 1 261 ? 2.936 -20.628 26.554 1.00 41.12 261 GLY A C 1
ATOM 2062 O O . GLY A 1 261 ? 3.112 -19.455 26.882 1.00 41.12 261 GLY A O 1
ATOM 2063 N N . PRO A 1 262 ? 3.928 -21.538 26.595 1.00 36.94 262 PRO A N 1
ATOM 2064 C CA . PRO A 1 262 ? 5.308 -21.256 27.017 1.00 36.94 262 PRO A CA 1
ATOM 2065 C C . PRO A 1 262 ? 6.171 -20.431 26.033 1.00 36.94 262 PRO A C 1
ATOM 2067 O O . PRO A 1 262 ? 7.250 -20.003 26.428 1.00 36.94 262 PRO A O 1
ATOM 2070 N N . ASP A 1 263 ? 5.690 -20.101 24.829 1.00 38.94 263 ASP A N 1
ATOM 2071 C CA . ASP A 1 263 ? 6.468 -19.396 23.785 1.00 38.94 263 ASP A CA 1
ATOM 2072 C C . ASP A 1 263 ? 6.120 -17.893 23.631 1.00 38.94 263 ASP A C 1
ATOM 2074 O O . ASP A 1 263 ? 6.055 -17.343 22.536 1.00 38.94 263 ASP A O 1
ATOM 2078 N N . ARG A 1 264 ? 5.887 -17.182 24.742 1.00 42.56 264 ARG A N 1
ATOM 2079 C CA . ARG A 1 264 ? 5.310 -15.812 24.763 1.00 42.56 264 ARG A CA 1
ATOM 2080 C C . ARG A 1 264 ? 6.229 -14.633 24.418 1.00 42.56 264 ARG A C 1
ATOM 2082 O O . ARG A 1 264 ? 5.796 -13.493 24.542 1.00 42.56 264 ARG A O 1
ATOM 2089 N N . ASN A 1 265 ? 7.458 -14.872 23.979 1.00 35.22 265 ASN A N 1
ATOM 2090 C CA . ASN A 1 265 ? 8.325 -13.796 23.472 1.00 35.22 265 ASN A CA 1
ATOM 2091 C C . ASN A 1 265 ? 8.454 -13.810 21.9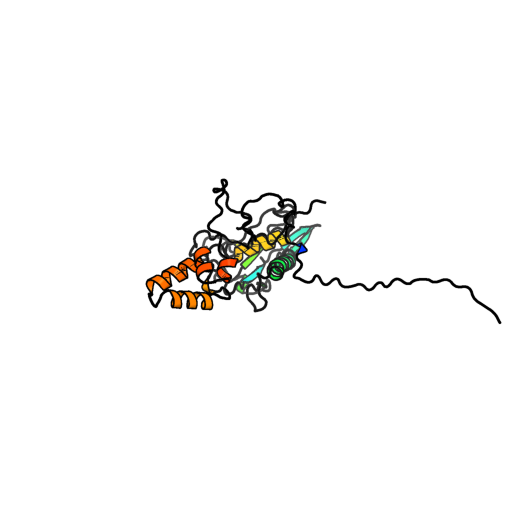48 1.00 35.22 265 ASN A C 1
ATOM 2093 O O . ASN A 1 265 ? 9.243 -13.049 21.390 1.00 35.22 265 ASN A O 1
ATOM 2097 N N . VAL A 1 266 ? 7.691 -14.669 21.278 1.00 33.44 266 VAL A N 1
ATOM 2098 C CA . VAL A 1 266 ? 7.638 -14.722 19.825 1.00 33.44 266 VAL A CA 1
ATOM 2099 C C . VAL A 1 266 ? 6.319 -14.069 19.413 1.00 33.44 266 VAL A C 1
ATOM 2101 O O . VAL A 1 266 ? 5.265 -14.536 19.852 1.00 33.44 266 VAL A O 1
ATOM 2104 N N . PRO A 1 267 ? 6.345 -12.966 18.641 1.00 36.09 267 PRO A N 1
ATOM 2105 C CA . PRO A 1 267 ? 5.156 -12.474 17.961 1.00 36.09 267 PRO A CA 1
ATOM 2106 C C . PRO A 1 267 ? 4.456 -13.643 17.271 1.00 36.09 267 PRO A C 1
ATOM 2108 O O . PRO A 1 267 ? 5.117 -14.505 16.694 1.00 36.09 267 PRO A O 1
ATOM 2111 N N . ASP A 1 268 ? 3.132 -13.694 17.354 1.00 38.06 268 ASP A N 1
ATOM 2112 C CA . ASP A 1 268 ? 2.348 -14.647 16.578 1.00 38.06 268 ASP A CA 1
ATOM 2113 C C . ASP A 1 268 ? 2.407 -14.200 15.115 1.00 38.06 268 ASP A C 1
ATOM 2115 O O . ASP A 1 268 ? 1.574 -13.422 14.642 1.00 38.06 268 ASP A O 1
ATOM 2119 N N . TRP A 1 269 ? 3.494 -14.591 14.449 1.00 35.47 269 TRP A N 1
ATOM 2120 C CA . TRP A 1 269 ? 3.780 -14.212 13.076 1.00 35.47 269 TRP A CA 1
ATOM 2121 C C . TRP A 1 269 ? 2.619 -14.641 12.180 1.00 35.47 269 TRP A C 1
ATOM 2123 O O . TRP A 1 269 ? 2.141 -13.804 11.432 1.00 35.47 269 TRP A O 1
ATOM 2133 N N . ASP A 1 270 ? 2.032 -15.821 12.395 1.00 32.34 270 ASP A N 1
ATOM 2134 C CA . ASP A 1 270 ? 0.856 -16.349 11.674 1.00 32.34 270 ASP A CA 1
ATOM 2135 C C . ASP A 1 270 ? -0.393 -15.446 11.772 1.00 32.34 270 ASP A C 1
ATOM 2137 O O . ASP A 1 270 ? -1.335 -15.552 10.987 1.00 32.34 270 ASP A O 1
ATOM 2141 N N . SER A 1 271 ? -0.403 -14.536 12.744 1.00 33.50 271 SER A N 1
ATOM 2142 C CA . SER A 1 271 ? -1.509 -13.646 13.089 1.00 33.50 271 SER A CA 1
ATOM 2143 C C . SER A 1 271 ? -1.236 -12.171 12.806 1.00 33.50 271 SER A C 1
ATOM 2145 O O . SER A 1 271 ? -2.149 -11.361 12.764 1.00 33.50 271 SER A O 1
ATOM 2147 N N . ILE A 1 272 ? 0.018 -11.786 12.618 1.00 34.62 272 ILE A N 1
ATOM 2148 C CA . ILE A 1 272 ? 0.380 -10.501 11.997 1.00 34.62 272 ILE A CA 1
ATOM 2149 C C . ILE A 1 272 ? 0.257 -10.610 10.466 1.00 34.62 272 ILE A C 1
ATOM 2151 O O . ILE A 1 272 ? 0.176 -9.622 9.740 1.00 34.62 272 ILE A O 1
ATOM 2155 N N . MET A 1 273 ? 0.168 -11.841 9.976 1.00 33.25 273 MET A N 1
ATOM 2156 C CA . MET A 1 273 ? 0.236 -12.232 8.583 1.00 33.25 273 MET A CA 1
ATOM 2157 C C . MET A 1 273 ? -1.147 -12.348 7.921 1.00 33.25 273 MET A C 1
ATOM 2159 O O . MET A 1 273 ? -1.438 -13.307 7.223 1.00 33.25 273 MET A O 1
ATOM 2163 N N . ILE A 1 274 ? -1.977 -11.302 8.003 1.00 37.50 274 ILE A N 1
ATOM 2164 C CA . ILE A 1 274 ? -2.838 -10.948 6.848 1.00 37.50 274 ILE A CA 1
ATOM 2165 C C . ILE A 1 274 ? -2.077 -9.992 5.905 1.00 37.50 274 ILE A C 1
ATOM 2167 O O . ILE A 1 274 ? -2.610 -9.503 4.921 1.00 37.50 274 ILE A O 1
ATOM 2171 N N . CYS A 1 275 ? -0.764 -9.834 6.105 1.00 35.25 275 CYS A N 1
ATOM 2172 C CA . CYS A 1 275 ? 0.180 -9.711 4.990 1.00 35.25 275 CYS A CA 1
ATOM 2173 C C . CYS A 1 275 ? 0.548 -11.071 4.346 1.00 35.25 275 CYS A C 1
ATOM 2175 O O . CYS A 1 275 ? 1.285 -11.098 3.369 1.00 35.25 275 CYS A O 1
ATOM 2177 N N . GLU A 1 276 ? 0.036 -12.206 4.825 1.00 36.66 276 GLU A N 1
ATOM 2178 C CA . GLU A 1 276 ? 0.182 -13.513 4.171 1.00 36.66 276 GLU A CA 1
ATOM 2179 C C . GLU A 1 276 ? -1.220 -14.043 3.872 1.00 36.66 276 GLU A C 1
ATOM 2181 O O . GLU A 1 276 ? -1.799 -14.859 4.588 1.00 36.66 276 GLU A O 1
ATOM 2186 N N . ILE A 1 277 ? -1.834 -13.534 2.802 1.00 26.86 277 ILE A N 1
ATOM 2187 C CA . ILE A 1 277 ? -3.012 -14.199 2.245 1.00 26.86 277 ILE A CA 1
ATOM 2188 C C . ILE A 1 277 ? -2.532 -15.536 1.682 1.00 26.86 277 ILE A C 1
ATOM 2190 O O . ILE A 1 277 ? -2.179 -15.617 0.513 1.00 26.86 277 ILE A O 1
ATOM 2194 N N . LEU A 1 278 ? -2.567 -16.553 2.550 1.00 37.25 278 LEU A N 1
ATOM 2195 C CA . LEU A 1 278 ? -2.502 -17.984 2.276 1.00 37.25 278 LEU A CA 1
ATOM 2196 C C . LEU A 1 278 ? -1.192 -18.432 1.595 1.00 37.25 278 LEU A C 1
ATOM 2198 O O . LEU A 1 278 ? -0.944 -18.085 0.447 1.00 37.25 278 LEU A O 1
ATOM 2202 N N . LEU A 1 279 ? -0.424 -19.328 2.230 1.00 36.75 279 LEU A N 1
ATOM 2203 C CA . LEU A 1 279 ? -0.227 -20.706 1.735 1.00 36.75 279 LEU A CA 1
ATOM 2204 C C . LEU A 1 279 ? 0.886 -21.457 2.490 1.00 36.75 279 LEU A C 1
ATOM 2206 O O . LEU A 1 279 ? 2.067 -21.136 2.410 1.00 36.75 279 LEU A O 1
ATOM 2210 N N . HIS A 1 280 ? 0.496 -22.587 3.084 1.00 26.47 280 HIS A N 1
ATOM 2211 C CA . HIS A 1 280 ? 1.368 -23.754 3.193 1.00 26.47 280 HIS A CA 1
ATOM 2212 C C . HIS A 1 280 ? 1.854 -24.184 1.793 1.00 26.47 280 HIS A C 1
ATOM 2214 O O . HIS A 1 280 ? 1.039 -24.250 0.866 1.00 26.47 280 HIS A O 1
ATOM 2220 N N . PRO A 1 281 ? 3.125 -24.589 1.632 1.00 34.34 281 PRO A N 1
ATOM 2221 C CA . PRO A 1 281 ? 3.570 -25.271 0.431 1.00 34.34 281 PRO A CA 1
ATOM 2222 C C . PRO A 1 281 ? 3.087 -26.725 0.483 1.00 34.34 281 PRO A C 1
ATOM 2224 O O . PRO A 1 281 ? 3.473 -27.489 1.371 1.00 34.34 281 PRO A O 1
ATOM 2227 N N . PHE A 1 282 ? 2.276 -27.147 -0.488 1.00 28.44 282 PHE A N 1
ATOM 2228 C CA . PHE A 1 282 ? 2.277 -28.561 -0.843 1.00 28.44 282 PHE A CA 1
ATOM 2229 C C . PHE A 1 282 ? 3.641 -28.876 -1.451 1.00 28.44 282 PHE A C 1
ATOM 2231 O O . PHE A 1 282 ? 3.978 -28.428 -2.544 1.00 28.44 282 PHE A O 1
ATOM 2238 N N . VAL A 1 283 ? 4.405 -29.653 -0.691 1.00 28.06 283 VAL A N 1
ATOM 2239 C CA . VAL A 1 283 ? 5.403 -30.588 -1.194 1.00 28.06 283 VAL A CA 1
ATOM 2240 C C . VAL A 1 283 ? 4.736 -31.466 -2.252 1.00 28.06 283 VAL A C 1
ATOM 2242 O O . VAL A 1 283 ? 3.828 -32.226 -1.914 1.00 28.06 283 VAL A O 1
ATOM 2245 N N . LEU A 1 284 ? 5.208 -31.374 -3.494 1.00 28.75 284 LEU A N 1
ATOM 2246 C CA . LEU A 1 284 ? 5.394 -32.510 -4.400 1.00 28.75 284 LEU A CA 1
ATOM 2247 C C . LEU A 1 284 ? 6.675 -32.282 -5.205 1.00 28.75 284 LEU A C 1
ATOM 2249 O O . LEU A 1 284 ? 6.765 -31.226 -5.867 1.00 28.75 284 LEU A O 1
#

Radius of gyration: 25.2 Å; chains: 1; bounding box: 50×76×83 Å

Sequence (284 aa):
MATCFFAKFVFLCWLSAITGVLAGNRAWEPKVAEDLHNSTGSVQNHHLGKRWYIIEADPSHKLWPRGNIKVCFQARSHAHEGGVTKTTEEILRGRLEGARKLWRDAGLDDHDGWFEFEFLPVNDPLCHDESRRKEFLLVIYAGYDVEIMGTTPGKRTTLKTDVSFDKSGPSMTLSDSLEMGMKNVVANFAHEMGHLFGDGNFECESLSDYEAAKERVIARSKGNTETIKKNLLAMCKDQATANLFEFTGAMNWLPLQFATGPDRNVPDWDSIMICEILLHPFVL

Secondary structure (DSSP, 8-state):
----------------------S--GGGS----GGGTT--S-----------------TTEEPPGGG-EEEEE-S-EEE-GGG-EEEHHHHHHHHHHHHHHHHHHTT-S-SSS-S-EEE--TT-GGGG-GGGGGGSEEEEE--TT----EE--SEESS--SSS-HHHHS-EEEE---SSSTTS-HHHHHHHHHHHHT-SS---GGGSTTHHHHHHHHHHHTTT-HHHHHHHHHHHTT-HHHHHHTT-HHHHHHSPPS---SS-TTS--HHHHTTSS--------

pLDDT: mean 70.48, std 24.61, range [26.47, 98.12]

Organism: Uncinocarpus reesii (strain UAMH 1704) (NCBI:txid336963)

Foldseek 3Di:
DDDDDDDDDDPDDPPPPPPPPPLPDPPQPPPPPPPPPPDPDDDDPPPPFAFAAFDAAPVQAEADDLLEAEEEEDQDWAQEPPRDIDGRCVPPVVLLVLLVVLCVSVVNADPPPGNHYNYDDNPPPLNVDLVNQLRHEYEYECHYQRQDWAWAAARGPAFDPPDDSQRRTTYIYAYPQLVHDPSHRSLLSNLRSNSHRGSHYPPLCPFPCLVQLLVLQCVVCVNPPVSSVVLSVCLQAALVSVVVSVVVRSVSYYDHPDPPDPPPVDPPVVNNPVSRSDDDDPDD